Protein AF-A0A7C5LDD5-F1 (afdb_monomer_lite)

Structure (mmCIF, N/CA/C/O backbone):
data_AF-A0A7C5LDD5-F1
#
_entry.id   AF-A0A7C5LDD5-F1
#
loop_
_atom_site.group_PDB
_atom_site.id
_atom_site.type_symbol
_atom_site.label_atom_id
_atom_site.label_alt_id
_atom_site.label_comp_id
_atom_site.label_asym_id
_atom_site.label_entity_id
_atom_site.label_seq_id
_atom_site.pdbx_PDB_ins_code
_atom_site.Cartn_x
_atom_site.Cartn_y
_atom_site.Cartn_z
_atom_site.occupancy
_atom_site.B_iso_or_equiv
_atom_site.auth_seq_id
_atom_site.auth_comp_id
_atom_site.auth_asym_id
_atom_site.auth_atom_id
_atom_site.pdbx_PDB_model_num
ATOM 1 N N . MET A 1 1 ? 8.135 63.957 -31.118 1.00 40.00 1 MET A N 1
ATOM 2 C CA . MET A 1 1 ? 8.815 62.729 -31.586 1.00 40.00 1 MET A CA 1
ATOM 3 C C . MET A 1 1 ? 9.670 62.178 -30.453 1.00 40.00 1 MET A C 1
ATOM 5 O O . MET A 1 1 ? 10.730 62.720 -30.191 1.00 40.00 1 MET A O 1
ATOM 9 N N . ALA A 1 2 ? 9.208 61.142 -29.756 1.00 34.22 2 ALA A N 1
ATOM 10 C CA . ALA A 1 2 ? 10.020 60.407 -28.788 1.00 34.22 2 ALA A CA 1
ATOM 11 C C . ALA A 1 2 ? 9.712 58.918 -28.969 1.00 34.22 2 ALA A C 1
ATOM 13 O O . ALA A 1 2 ? 8.716 58.406 -28.467 1.00 34.22 2 ALA A O 1
ATOM 14 N N . LYS A 1 3 ? 10.523 58.240 -29.785 1.00 38.16 3 LYS A N 1
ATOM 15 C CA . LYS A 1 3 ? 10.477 56.787 -29.956 1.00 38.16 3 LYS A CA 1
ATOM 16 C C . LYS A 1 3 ? 11.706 56.183 -29.289 1.00 38.16 3 LYS A C 1
ATOM 18 O O . LYS A 1 3 ? 12.827 56.518 -29.646 1.00 38.16 3 LYS A O 1
ATOM 23 N N . GLY A 1 4 ? 11.457 55.218 -28.407 1.00 45.59 4 GLY A N 1
ATOM 24 C CA . GLY A 1 4 ? 12.312 54.040 -28.300 1.00 45.59 4 GLY A CA 1
ATOM 25 C C . GLY A 1 4 ? 13.273 53.986 -27.122 1.00 45.59 4 GLY A C 1
ATOM 26 O O . GLY A 1 4 ? 14.472 54.047 -27.341 1.00 45.59 4 GLY A O 1
ATOM 27 N N . LYS A 1 5 ? 12.769 53.719 -25.909 1.00 44.34 5 LYS A N 1
ATOM 28 C CA . LYS A 1 5 ? 13.513 52.998 -24.852 1.00 44.34 5 LYS A CA 1
ATOM 29 C C . LYS A 1 5 ? 12.555 52.228 -23.933 1.00 44.34 5 LYS A C 1
ATOM 31 O O . LYS A 1 5 ? 12.436 52.534 -22.759 1.00 44.34 5 LYS A O 1
ATOM 36 N N . ALA A 1 6 ? 11.835 51.243 -24.468 1.00 48.03 6 ALA A N 1
ATOM 37 C CA . ALA A 1 6 ? 10.992 50.366 -23.644 1.00 48.03 6 ALA A CA 1
ATOM 38 C C . ALA A 1 6 ? 10.796 48.982 -24.282 1.00 48.03 6 ALA A C 1
ATOM 40 O O . ALA A 1 6 ? 9.673 48.532 -24.446 1.00 48.03 6 ALA A O 1
ATOM 41 N N . LYS A 1 7 ? 11.868 48.313 -24.732 1.00 45.91 7 LYS A N 1
ATOM 42 C CA . LYS A 1 7 ? 11.758 46.959 -25.325 1.00 45.91 7 LYS A CA 1
ATOM 43 C C . LYS A 1 7 ? 12.996 46.073 -25.118 1.00 45.91 7 LYS A C 1
ATOM 45 O O . LYS A 1 7 ? 13.371 45.318 -26.004 1.00 45.91 7 LYS A O 1
ATOM 50 N N . ARG A 1 8 ? 13.662 46.152 -23.959 1.00 46.44 8 ARG A N 1
ATOM 51 C CA . ARG A 1 8 ? 14.780 45.232 -23.639 1.00 46.44 8 ARG A CA 1
ATOM 52 C C . ARG A 1 8 ? 14.713 44.539 -22.272 1.00 46.44 8 ARG A C 1
ATOM 54 O O . ARG A 1 8 ? 15.628 43.802 -21.949 1.00 46.44 8 ARG A O 1
ATOM 61 N N . GLY A 1 9 ? 13.630 44.706 -21.507 1.00 44.00 9 GLY A N 1
ATOM 62 C CA . GLY A 1 9 ? 13.516 44.124 -20.159 1.00 44.00 9 GLY A CA 1
ATOM 63 C C . GLY A 1 9 ? 12.564 42.934 -19.997 1.00 44.00 9 GLY A C 1
ATOM 64 O O . GLY A 1 9 ? 12.541 42.347 -18.928 1.00 44.00 9 GLY A O 1
ATOM 65 N N . ILE A 1 10 ? 11.766 42.574 -21.011 1.00 46.59 10 ILE A N 1
ATOM 66 C CA . ILE A 1 10 ? 10.645 41.622 -20.826 1.00 46.59 10 ILE A CA 1
ATOM 67 C C . ILE A 1 10 ? 10.909 40.241 -21.454 1.00 46.59 10 ILE A C 1
ATOM 69 O O . ILE A 1 10 ? 10.249 39.270 -21.110 1.00 46.59 10 ILE A O 1
ATOM 73 N N . ILE A 1 11 ? 11.922 40.096 -22.314 1.00 45.41 11 ILE A N 1
ATOM 74 C CA . ILE A 1 11 ? 12.166 38.819 -23.015 1.00 45.41 11 ILE A CA 1
ATOM 75 C C . ILE A 1 11 ? 13.073 37.862 -22.215 1.00 45.41 11 ILE A C 1
ATOM 77 O O . ILE A 1 11 ? 13.031 36.658 -22.442 1.00 45.41 11 ILE A O 1
ATOM 81 N N . LEU A 1 12 ? 13.826 38.344 -21.217 1.00 39.97 12 LEU A N 1
ATOM 82 C CA . LEU A 1 12 ? 14.743 37.485 -20.447 1.00 39.97 12 LEU A CA 1
ATOM 83 C C . LEU A 1 12 ? 14.109 36.828 -19.205 1.00 39.97 12 LEU A C 1
ATOM 85 O O . LEU A 1 12 ? 14.679 35.893 -18.656 1.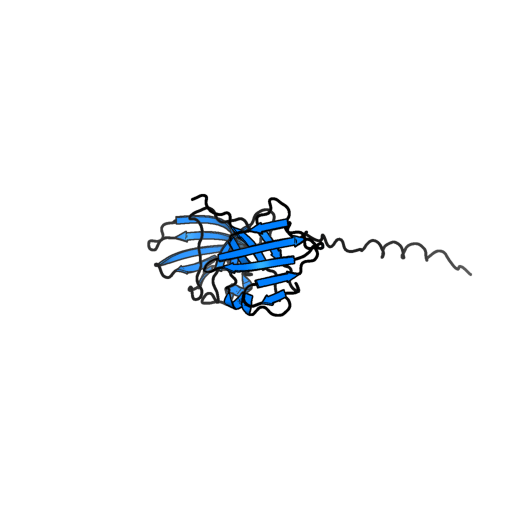00 39.97 12 LEU A O 1
ATOM 89 N N . ALA A 1 13 ? 12.918 37.262 -18.779 1.00 44.41 13 ALA A N 1
ATOM 90 C CA . ALA A 1 13 ? 12.227 36.671 -17.626 1.00 44.41 13 ALA A CA 1
ATOM 91 C C . ALA A 1 13 ? 11.337 35.467 -17.992 1.00 44.41 13 ALA A C 1
ATOM 93 O O . ALA A 1 13 ? 10.930 34.719 -17.111 1.00 44.41 13 ALA A O 1
ATOM 94 N N . ILE A 1 14 ? 11.056 35.249 -19.283 1.00 44.16 14 ILE A N 1
ATOM 95 C CA . ILE A 1 14 ? 10.188 34.149 -19.741 1.00 44.16 14 ILE A CA 1
ATOM 96 C C . ILE A 1 14 ? 10.994 32.861 -20.007 1.00 44.16 14 ILE A C 1
ATOM 98 O O . ILE A 1 14 ? 10.432 31.773 -19.999 1.00 44.16 14 ILE A O 1
ATOM 102 N N . PHE A 1 15 ? 12.324 32.945 -20.139 1.00 40.72 15 PHE A N 1
ATOM 103 C CA . PHE A 1 15 ? 13.182 31.780 -20.410 1.00 40.72 15 PHE A CA 1
ATOM 104 C C . PHE A 1 15 ? 13.771 31.084 -19.171 1.00 40.72 15 PHE A C 1
ATOM 106 O O . PHE A 1 15 ? 14.390 30.035 -19.310 1.00 40.72 15 PHE A O 1
ATOM 113 N N . LEU A 1 16 ? 13.558 31.616 -17.963 1.00 41.53 16 LEU A N 1
ATOM 114 C CA . LEU A 1 16 ? 13.989 30.975 -16.707 1.00 41.53 16 LEU A CA 1
ATOM 115 C C . LEU A 1 16 ? 12.848 30.268 -15.959 1.00 41.53 16 LEU A C 1
ATOM 117 O O . LEU A 1 16 ? 13.071 29.678 -14.909 1.00 41.53 16 LEU A O 1
ATOM 121 N N . GLY A 1 17 ? 11.645 30.252 -16.538 1.00 37.19 17 GLY A N 1
ATOM 122 C CA . GLY A 1 17 ? 10.538 29.392 -16.116 1.00 37.19 17 GLY A CA 1
ATOM 123 C C . GLY A 1 17 ? 10.617 27.982 -16.706 1.00 37.19 17 GLY A C 1
ATOM 124 O O . GLY A 1 17 ? 9.585 27.333 -16.859 1.00 37.19 17 GLY A O 1
ATOM 125 N N . ILE A 1 18 ? 11.812 27.509 -17.080 1.00 44.31 18 ILE A N 1
ATOM 126 C CA . ILE A 1 18 ? 12.040 26.097 -17.390 1.00 44.31 18 ILE A CA 1
ATOM 127 C C . ILE A 1 18 ? 11.970 25.359 -16.057 1.00 44.31 18 ILE A C 1
ATOM 129 O O . ILE A 1 18 ? 12.956 25.221 -15.344 1.00 44.31 18 ILE A O 1
ATOM 133 N N . ILE A 1 19 ? 10.742 24.983 -15.701 1.00 45.16 19 ILE A N 1
ATOM 134 C CA . ILE A 1 19 ? 10.401 23.605 -15.371 1.00 45.16 19 ILE A CA 1
ATOM 135 C C . ILE A 1 19 ? 11.537 22.926 -14.595 1.00 45.16 19 ILE A C 1
ATOM 137 O O . ILE A 1 19 ? 12.224 22.038 -15.090 1.00 45.16 19 ILE A O 1
ATOM 141 N N . ALA A 1 20 ? 11.703 23.325 -13.336 1.00 37.97 20 ALA A N 1
ATOM 142 C CA . ALA A 1 20 ? 12.241 22.426 -12.330 1.00 37.97 20 ALA A CA 1
ATOM 143 C C . ALA A 1 20 ? 11.157 21.376 -12.031 1.00 37.97 20 ALA A C 1
ATOM 145 O O . ALA A 1 20 ? 10.580 21.342 -10.948 1.00 37.97 20 ALA A O 1
ATOM 146 N N . ILE A 1 21 ? 10.832 20.537 -13.022 1.00 41.44 21 ILE A N 1
ATOM 147 C CA . ILE A 1 21 ? 10.352 19.196 -12.713 1.00 41.44 21 ILE A CA 1
ATOM 148 C C . ILE A 1 21 ? 11.605 18.524 -12.186 1.00 41.44 21 ILE A C 1
ATOM 150 O O . ILE A 1 21 ? 12.485 18.125 -12.945 1.00 41.44 21 ILE A O 1
ATOM 154 N N . SER A 1 22 ? 11.734 18.491 -10.868 1.00 35.75 22 SER A N 1
ATOM 155 C CA . SER A 1 22 ? 12.612 17.551 -10.199 1.00 35.75 22 SER A CA 1
ATOM 156 C C . SER A 1 22 ? 12.124 16.161 -10.608 1.00 35.75 22 SER A C 1
ATOM 158 O O . SER A 1 22 ? 11.246 15.589 -9.959 1.00 35.75 22 SER A O 1
ATOM 160 N N . SER A 1 23 ? 12.639 15.669 -11.741 1.00 36.53 23 SER A N 1
ATOM 161 C CA . SER A 1 23 ? 12.536 14.276 -12.159 1.00 36.53 23 SER A CA 1
ATOM 162 C C . SER A 1 23 ? 13.110 13.478 -10.997 1.00 36.53 23 SER A C 1
ATOM 164 O O . SER A 1 23 ? 14.304 13.500 -10.693 1.00 36.53 23 SER A O 1
ATOM 166 N N . SER A 1 24 ? 12.190 12.955 -10.196 1.00 44.41 24 SER A N 1
ATOM 167 C CA . SER A 1 24 ? 12.514 12.124 -9.057 1.00 44.41 24 SER A CA 1
ATOM 168 C C . SER A 1 24 ? 12.763 10.765 -9.669 1.00 44.41 24 SER A C 1
ATOM 170 O O . SER A 1 24 ? 11.787 10.086 -9.974 1.00 44.41 24 SER A O 1
ATOM 172 N N . ALA A 1 25 ? 14.039 10.449 -9.904 1.00 44.06 25 ALA A N 1
ATOM 173 C CA . ALA A 1 25 ? 14.478 9.226 -10.562 1.00 44.06 25 ALA A CA 1
ATOM 174 C C . ALA A 1 25 ? 13.635 8.021 -10.092 1.00 44.06 25 ALA A C 1
ATOM 176 O O . ALA A 1 25 ? 13.750 7.601 -8.941 1.00 44.06 25 ALA A O 1
ATOM 177 N N . ALA A 1 26 ? 12.745 7.503 -10.942 1.00 55.97 26 ALA A N 1
ATOM 178 C CA . ALA A 1 26 ? 11.799 6.446 -10.587 1.00 55.97 26 ALA A CA 1
ATOM 179 C C . ALA A 1 26 ? 12.419 5.045 -10.684 1.00 55.97 26 ALA A C 1
ATOM 181 O O . ALA A 1 26 ? 11.884 4.085 -10.137 1.00 55.97 26 ALA A O 1
ATOM 182 N N . ILE A 1 27 ? 13.570 4.893 -11.336 1.00 58.94 27 ILE A N 1
ATOM 183 C CA . ILE A 1 27 ? 14.245 3.596 -11.470 1.00 58.94 27 ILE A CA 1
ATOM 184 C C . ILE A 1 27 ? 15.299 3.468 -10.406 1.00 58.94 27 ILE A C 1
ATOM 186 O O . ILE A 1 27 ? 16.482 3.625 -10.665 1.00 58.94 27 ILE A O 1
ATOM 190 N N . PHE A 1 28 ? 14.807 3.205 -9.202 1.00 60.44 28 PHE A N 1
ATOM 191 C CA . PHE A 1 28 ? 15.547 2.671 -8.072 1.00 60.44 28 PHE A CA 1
ATOM 192 C C . PHE A 1 28 ? 16.973 3.201 -7.881 1.00 60.44 28 PHE A C 1
ATOM 194 O O . PHE A 1 28 ? 17.934 2.745 -8.507 1.00 60.44 28 PHE A O 1
ATOM 201 N N . ILE A 1 29 ? 17.144 4.068 -6.893 1.00 59.19 29 ILE A N 1
ATOM 202 C CA . ILE A 1 29 ? 18.472 4.394 -6.381 1.00 59.19 29 ILE A CA 1
ATOM 203 C C . ILE A 1 29 ? 18.895 3.275 -5.417 1.00 59.19 29 ILE A C 1
ATOM 205 O O . ILE A 1 29 ? 18.121 2.849 -4.561 1.00 59.19 29 ILE A O 1
ATOM 209 N N . PHE A 1 30 ? 20.131 2.780 -5.540 1.00 53.31 30 PHE A N 1
ATOM 210 C CA . PHE A 1 30 ? 20.660 1.749 -4.641 1.00 53.31 30 PHE A CA 1
ATOM 211 C C . PHE A 1 30 ? 20.503 2.172 -3.169 1.00 53.31 30 PHE A C 1
ATOM 213 O O . PHE A 1 30 ? 20.984 3.231 -2.769 1.00 53.31 30 PHE A O 1
ATOM 220 N N . GLY A 1 31 ? 19.820 1.345 -2.371 1.00 56.38 31 GLY A N 1
ATOM 221 C CA . GLY A 1 31 ? 19.465 1.647 -0.979 1.00 56.38 31 GLY A CA 1
ATOM 222 C C . GLY A 1 31 ? 18.031 2.148 -0.774 1.00 56.38 31 GLY A C 1
ATOM 223 O O . GLY A 1 31 ? 17.602 2.285 0.370 1.00 56.38 31 GLY A O 1
ATOM 224 N N . GLU A 1 32 ? 17.263 2.382 -1.840 1.00 69.12 32 GLU A N 1
ATOM 225 C CA . GLU A 1 32 ? 15.826 2.628 -1.722 1.00 69.12 32 GLU A CA 1
ATOM 226 C C . GLU A 1 32 ? 15.061 1.348 -1.352 1.00 69.12 32 GLU A C 1
ATOM 228 O O . GLU A 1 32 ? 15.493 0.226 -1.602 1.00 69.12 32 GLU A O 1
ATOM 233 N N . SER A 1 33 ? 13.906 1.512 -0.715 1.00 77.25 33 SER A N 1
ATOM 234 C CA . SER A 1 33 ? 13.004 0.417 -0.332 1.00 77.25 33 SER A CA 1
ATOM 235 C C . SER A 1 33 ? 11.696 0.438 -1.124 1.00 77.25 33 SER A C 1
ATOM 237 O O . SER A 1 33 ? 10.831 -0.412 -0.916 1.00 77.25 33 SER A O 1
ATOM 239 N N . ALA A 1 34 ? 11.529 1.407 -2.026 1.00 87.50 34 ALA A N 1
ATOM 240 C CA . ALA A 1 34 ? 10.339 1.556 -2.843 1.00 87.50 34 ALA A CA 1
ATOM 241 C C . ALA A 1 34 ? 10.589 2.436 -4.069 1.00 87.50 34 ALA A C 1
ATOM 243 O O . ALA A 1 34 ? 11.429 3.333 -4.043 1.00 87.50 34 ALA A O 1
ATOM 244 N N . VAL A 1 35 ? 9.781 2.217 -5.101 1.00 89.00 35 VAL A N 1
ATOM 245 C CA . VAL A 1 35 ? 9.723 3.003 -6.333 1.00 89.00 35 VAL A CA 1
ATOM 246 C C . VAL A 1 35 ? 8.346 3.642 -6.465 1.00 89.00 35 VAL A C 1
ATOM 248 O O . VAL A 1 35 ? 7.323 3.018 -6.174 1.00 89.00 35 VAL A O 1
ATOM 251 N N . LYS A 1 36 ? 8.313 4.891 -6.928 1.00 90.44 36 LYS A N 1
ATOM 252 C CA . LYS A 1 36 ? 7.082 5.619 -7.227 1.00 90.44 36 LYS A CA 1
ATOM 253 C C . LYS A 1 36 ? 6.762 5.502 -8.715 1.00 90.44 36 LYS A C 1
ATOM 255 O O . LYS A 1 36 ? 7.592 5.847 -9.545 1.00 90.44 36 LYS A O 1
ATOM 260 N N . ILE A 1 37 ? 5.552 5.062 -9.043 1.00 92.00 37 ILE A N 1
ATOM 261 C CA . ILE A 1 37 ? 5.021 4.974 -10.405 1.00 92.00 37 ILE A CA 1
ATOM 262 C C . ILE A 1 37 ? 4.044 6.139 -10.610 1.00 92.00 37 ILE A C 1
ATOM 264 O O . ILE A 1 37 ? 2.976 6.149 -9.990 1.00 92.00 37 ILE A O 1
ATOM 268 N N . PRO A 1 38 ? 4.383 7.146 -11.432 1.00 91.88 38 PRO A N 1
ATOM 269 C CA . PRO A 1 38 ? 3.486 8.264 -11.711 1.00 91.88 38 PRO A CA 1
ATOM 270 C C . PRO A 1 38 ? 2.182 7.825 -12.390 1.00 91.88 38 PRO A C 1
ATOM 272 O O . PRO A 1 38 ? 2.142 6.808 -13.085 1.00 91.88 38 PRO A O 1
ATOM 275 N N . ALA A 1 39 ? 1.128 8.628 -12.244 1.00 91.56 39 ALA A N 1
ATOM 276 C CA . ALA A 1 39 ? -0.053 8.507 -13.097 1.00 91.56 39 ALA A CA 1
ATOM 277 C C . ALA A 1 39 ? 0.320 8.804 -14.562 1.00 91.56 39 ALA A C 1
ATOM 279 O O . ALA A 1 39 ? 1.195 9.629 -14.827 1.00 91.56 39 ALA A O 1
ATOM 280 N N . GLY A 1 40 ? -0.332 8.134 -15.510 1.00 93.00 40 GLY A N 1
ATOM 281 C CA . GLY A 1 40 ? -0.025 8.215 -16.939 1.00 93.00 40 GLY A CA 1
ATOM 282 C C . GLY A 1 40 ? 1.188 7.385 -17.374 1.00 93.00 40 GLY A C 1
ATOM 283 O O . GLY A 1 40 ? 1.544 7.406 -18.551 1.00 93.00 40 GLY A O 1
ATOM 284 N N . THR A 1 41 ? 1.815 6.634 -16.463 1.00 94.50 41 THR A N 1
ATOM 285 C CA . THR A 1 41 ? 2.920 5.725 -16.799 1.00 94.50 41 THR A CA 1
ATOM 286 C C . THR A 1 41 ? 2.409 4.661 -17.756 1.00 94.50 41 THR A C 1
ATOM 288 O O . THR A 1 41 ? 1.436 3.977 -17.445 1.00 94.50 41 THR A O 1
ATOM 291 N N . LYS A 1 42 ? 3.063 4.484 -18.907 1.00 96.12 42 LYS A N 1
ATOM 292 C CA . LYS A 1 42 ? 2.692 3.430 -19.857 1.00 96.12 42 LYS A CA 1
ATOM 293 C C . LYS A 1 42 ? 2.897 2.057 -19.214 1.00 96.12 42 LYS A C 1
ATOM 295 O O . LYS A 1 42 ? 3.957 1.792 -18.641 1.00 96.12 42 LYS A O 1
ATOM 300 N N . VAL A 1 43 ? 1.910 1.180 -19.369 1.00 96.00 43 VAL A N 1
ATOM 301 C CA . VAL A 1 43 ? 1.937 -0.193 -18.857 1.00 96.00 43 VAL A CA 1
ATOM 302 C C . VAL A 1 43 ? 1.745 -1.173 -20.004 1.00 96.00 43 VAL A C 1
ATOM 304 O O . VAL A 1 43 ? 0.892 -0.987 -20.869 1.00 96.00 43 VAL A O 1
ATOM 307 N N . GLU A 1 44 ? 2.545 -2.231 -20.013 1.00 96.62 44 GLU A N 1
ATOM 308 C CA . GLU A 1 44 ? 2.317 -3.403 -20.850 1.00 96.62 44 GLU A CA 1
ATOM 309 C C . GLU A 1 44 ? 2.036 -4.609 -19.956 1.00 96.62 44 GLU A C 1
ATOM 311 O O . GLU A 1 44 ? 2.868 -4.991 -19.133 1.00 96.62 44 GLU A O 1
ATOM 316 N N . VAL A 1 45 ? 0.870 -5.226 -20.134 1.00 93.19 45 VAL A N 1
ATOM 317 C CA . VAL A 1 45 ? 0.481 -6.433 -19.404 1.00 93.19 45 VAL A CA 1
ATOM 318 C C . VAL A 1 45 ? 0.619 -7.650 -20.313 1.00 93.19 45 VAL A C 1
ATOM 320 O O . VAL A 1 45 ? 0.023 -7.719 -21.387 1.00 93.19 45 VAL A O 1
ATOM 323 N N . ARG A 1 46 ? 1.391 -8.637 -19.860 1.00 91.81 46 ARG A N 1
ATOM 324 C CA . ARG A 1 46 ? 1.546 -9.966 -20.463 1.00 91.81 46 ARG A CA 1
ATOM 325 C C . ARG A 1 46 ? 1.166 -11.039 -19.433 1.00 91.81 46 ARG A C 1
ATOM 327 O O . ARG A 1 46 ? 1.230 -10.775 -18.233 1.00 91.81 46 ARG A O 1
ATOM 334 N N . PRO A 1 47 ? 0.845 -12.280 -19.850 1.00 84.56 47 PRO A N 1
ATOM 335 C CA . PRO A 1 47 ? 0.364 -13.321 -18.932 1.00 84.56 47 PRO A CA 1
ATOM 336 C C . PRO A 1 47 ? 1.249 -13.598 -17.703 1.00 84.56 47 PRO A C 1
ATOM 338 O O . PRO A 1 47 ? 0.728 -13.936 -16.643 1.00 84.56 47 PRO A O 1
ATOM 341 N N . GLN A 1 48 ? 2.571 -13.445 -17.833 1.00 89.12 48 GLN A N 1
ATOM 342 C CA . GLN A 1 48 ? 3.558 -13.730 -16.777 1.00 89.12 48 GLN A CA 1
ATOM 343 C C . GLN A 1 48 ? 4.380 -12.500 -16.361 1.00 89.12 48 GLN A C 1
ATOM 345 O O . GLN A 1 48 ? 5.352 -12.623 -15.620 1.00 89.12 48 GLN A O 1
ATOM 350 N N . LEU A 1 49 ? 4.050 -11.318 -16.883 1.00 93.69 49 LEU A N 1
ATOM 351 C CA . LEU A 1 49 ? 4.896 -10.139 -16.744 1.00 93.69 49 LEU A CA 1
ATOM 352 C C . LEU A 1 49 ? 4.075 -8.866 -16.930 1.00 93.69 49 LEU A C 1
ATOM 354 O O . LEU A 1 49 ? 3.390 -8.716 -17.935 1.00 93.69 49 LEU A O 1
ATOM 358 N N . ILE A 1 50 ? 4.212 -7.923 -16.010 1.00 94.69 50 ILE A N 1
ATOM 359 C CA . ILE A 1 50 ? 3.680 -6.566 -16.140 1.00 94.69 50 ILE A CA 1
ATOM 360 C C . ILE A 1 50 ? 4.869 -5.612 -16.214 1.00 94.69 50 ILE A C 1
ATOM 362 O O . ILE A 1 50 ? 5.782 -5.700 -15.398 1.00 94.69 50 ILE A O 1
ATOM 366 N N . VAL A 1 51 ? 4.888 -4.714 -17.193 1.00 95.62 51 VAL A N 1
ATOM 367 C CA . VAL A 1 51 ? 5.999 -3.783 -17.419 1.00 95.62 51 VAL A CA 1
ATOM 368 C C . VAL A 1 51 ? 5.501 -2.352 -17.299 1.00 95.62 51 VAL A C 1
ATOM 370 O O . VAL A 1 51 ? 4.630 -1.937 -18.058 1.00 95.62 51 VAL A O 1
ATOM 373 N N . PHE A 1 52 ? 6.095 -1.587 -16.389 1.00 95.25 52 PHE A N 1
ATOM 374 C CA . PHE A 1 52 ? 5.919 -0.143 -16.274 1.00 95.25 52 PHE A CA 1
ATOM 375 C C . PHE A 1 52 ? 7.086 0.560 -16.971 1.00 95.25 52 PHE A C 1
ATOM 377 O O . PHE A 1 52 ? 8.250 0.306 -16.650 1.00 95.25 52 PHE A O 1
ATOM 384 N N . TYR A 1 53 ? 6.785 1.442 -17.922 1.00 93.88 53 TYR A N 1
ATOM 385 C CA . TYR A 1 53 ? 7.787 2.234 -18.638 1.00 93.88 53 TYR A CA 1
ATOM 386 C C . TYR A 1 53 ? 7.968 3.585 -17.957 1.00 93.88 53 TYR A C 1
ATOM 388 O O . TYR A 1 53 ? 7.106 4.454 -18.067 1.00 93.88 53 TYR A O 1
ATOM 396 N N . LEU A 1 54 ? 9.088 3.744 -17.265 1.00 91.06 54 LEU A N 1
ATOM 397 C CA . LEU A 1 54 ? 9.432 4.940 -16.505 1.00 91.06 54 LEU A CA 1
ATOM 398 C C . LEU A 1 54 ? 10.403 5.809 -17.318 1.00 91.06 54 LEU A C 1
ATOM 400 O O . LEU A 1 54 ? 10.989 5.348 -18.298 1.00 91.06 54 LEU A O 1
ATOM 404 N N . GLU A 1 55 ? 10.574 7.071 -16.927 1.00 86.56 55 GLU A N 1
ATOM 405 C CA . GLU A 1 55 ? 11.458 8.006 -17.638 1.00 86.56 55 GLU A CA 1
ATOM 406 C C . GLU A 1 55 ? 12.892 7.458 -17.733 1.00 86.56 55 GLU A C 1
ATOM 408 O O . GLU A 1 55 ? 13.550 7.552 -18.769 1.00 86.56 55 GLU A O 1
ATOM 413 N N . GLU A 1 56 ? 13.359 6.792 -16.685 1.00 83.81 56 GLU A N 1
ATOM 414 C CA . GLU A 1 56 ? 14.739 6.349 -16.533 1.00 83.81 56 GLU A CA 1
ATOM 415 C C . GLU A 1 56 ? 14.973 4.918 -17.073 1.00 83.81 56 GLU A C 1
ATOM 417 O O . GLU A 1 56 ? 16.073 4.377 -16.927 1.00 83.81 56 GLU A O 1
ATOM 422 N N . GLY A 1 57 ? 13.964 4.278 -17.700 1.00 89.75 57 GLY A N 1
ATOM 423 C CA . GLY A 1 57 ? 13.985 2.855 -18.113 1.00 89.75 57 GLY A CA 1
ATOM 424 C C . GLY A 1 57 ? 12.670 2.078 -17.862 1.00 89.75 57 GLY A C 1
ATOM 425 O O . GLY A 1 57 ? 11.586 2.535 -18.217 1.00 89.75 57 GLY A O 1
ATOM 426 N N . ARG A 1 58 ? 12.724 0.873 -17.274 1.00 92.81 58 ARG A N 1
ATOM 427 C CA . ARG A 1 58 ? 11.512 0.074 -16.983 1.00 92.81 58 ARG A CA 1
ATOM 428 C C . ARG A 1 58 ? 11.554 -0.710 -15.672 1.00 92.81 58 ARG A C 1
ATOM 430 O O . ARG A 1 58 ? 12.606 -1.208 -15.269 1.00 92.81 58 ARG A O 1
ATOM 437 N N . LEU A 1 59 ? 10.375 -0.894 -15.081 1.00 93.50 59 LEU A N 1
ATOM 438 C CA . LEU A 1 59 ? 10.130 -1.781 -13.947 1.00 93.50 59 LEU A CA 1
ATOM 439 C C . LEU A 1 59 ? 9.256 -2.961 -14.389 1.00 93.50 59 LEU A C 1
ATOM 441 O O . LEU A 1 59 ? 8.136 -2.787 -14.858 1.00 93.50 59 LEU A O 1
ATOM 445 N N . GLU A 1 60 ? 9.777 -4.164 -14.232 1.00 94.25 60 GLU A N 1
ATOM 446 C CA . GLU A 1 60 ? 9.129 -5.432 -14.541 1.00 94.25 60 GLU A CA 1
ATOM 447 C C . GLU A 1 60 ? 8.600 -6.053 -13.250 1.00 94.25 60 GLU A C 1
ATOM 449 O O . GLU A 1 60 ? 9.360 -6.237 -12.304 1.00 94.25 60 GLU A O 1
ATOM 454 N N . VAL A 1 61 ? 7.318 -6.402 -13.218 1.00 93.69 61 VAL A N 1
ATOM 455 C CA . VAL A 1 61 ? 6.648 -7.107 -12.124 1.00 93.69 61 VAL A CA 1
ATOM 456 C C . VAL A 1 61 ? 6.286 -8.501 -12.616 1.00 93.69 61 VAL A C 1
ATOM 458 O O . VAL A 1 61 ? 5.545 -8.659 -13.586 1.00 93.69 61 VAL A O 1
ATOM 461 N N . ILE A 1 62 ? 6.832 -9.513 -11.952 1.00 93.88 62 ILE A N 1
ATOM 462 C CA . ILE A 1 62 ? 6.736 -10.923 -12.324 1.00 93.88 62 ILE A CA 1
ATOM 463 C C . ILE A 1 62 ? 5.937 -11.631 -11.224 1.00 93.88 62 ILE A C 1
ATOM 465 O O . ILE A 1 62 ? 6.453 -11.801 -10.116 1.00 93.88 62 ILE A O 1
ATOM 469 N N . PRO A 1 63 ? 4.680 -12.015 -11.486 1.00 89.56 63 PRO A N 1
ATOM 470 C CA . PRO A 1 63 ? 3.886 -12.773 -10.527 1.00 89.56 63 PRO A CA 1
ATOM 471 C C . PRO A 1 63 ? 4.449 -14.189 -10.347 1.00 89.56 63 PRO A C 1
ATOM 473 O O . PRO A 1 63 ? 4.638 -14.901 -11.332 1.00 89.56 63 PRO A O 1
ATOM 476 N N . GLU A 1 64 ? 4.667 -14.620 -9.106 1.00 86.00 64 GLU A N 1
ATOM 477 C CA . GLU A 1 64 ? 5.110 -15.978 -8.769 1.00 86.00 64 GLU A CA 1
ATOM 478 C C . GLU A 1 64 ? 4.319 -16.537 -7.589 1.00 86.00 64 GLU A C 1
ATOM 480 O O . GLU A 1 64 ? 4.554 -16.122 -6.460 1.00 86.00 64 GLU A O 1
ATOM 485 N N . SER A 1 65 ? 3.433 -17.509 -7.837 1.00 75.75 65 SER A N 1
ATOM 486 C CA . SER A 1 65 ? 2.565 -18.160 -6.839 1.00 75.75 65 SER A CA 1
ATOM 487 C C . SER A 1 65 ? 1.887 -17.165 -5.880 1.00 75.75 65 SER A C 1
ATOM 489 O O . SER A 1 65 ? 0.804 -16.678 -6.193 1.00 75.75 65 SER A O 1
ATOM 491 N N . ASP A 1 66 ? 2.556 -16.810 -4.779 1.00 70.81 66 ASP A N 1
ATOM 492 C CA . ASP A 1 66 ? 2.056 -15.946 -3.703 1.00 70.81 66 ASP A CA 1
ATOM 493 C C . ASP A 1 66 ? 2.816 -14.608 -3.573 1.00 70.81 66 ASP A C 1
ATOM 495 O O . ASP A 1 66 ? 2.596 -13.845 -2.629 1.00 70.81 66 ASP A O 1
ATOM 499 N N . SER A 1 67 ? 3.748 -14.308 -4.482 1.00 82.75 67 SER A N 1
ATOM 500 C CA . SER A 1 67 ? 4.602 -13.122 -4.424 1.00 82.75 67 SER A CA 1
ATOM 501 C C . SER A 1 67 ? 4.706 -12.387 -5.761 1.00 82.75 67 SER A C 1
ATOM 503 O O . SER A 1 67 ? 4.353 -12.884 -6.833 1.00 82.75 67 SER A O 1
ATOM 505 N N . LEU A 1 68 ? 5.183 -11.146 -5.681 1.00 89.56 68 LEU A N 1
ATOM 506 C CA . LEU A 1 68 ? 5.528 -10.327 -6.834 1.00 89.56 68 LEU A CA 1
ATOM 507 C C . LEU A 1 68 ? 7.042 -10.134 -6.837 1.00 89.56 68 LEU A C 1
ATOM 509 O O . LEU A 1 68 ? 7.572 -9.414 -5.988 1.00 89.56 68 LEU A O 1
ATOM 513 N N . LYS A 1 69 ? 7.735 -10.759 -7.788 1.00 91.75 69 LYS A N 1
ATOM 514 C CA . LYS A 1 69 ? 9.134 -10.439 -8.072 1.00 91.75 69 LYS A CA 1
ATOM 515 C C . LYS A 1 69 ? 9.224 -9.196 -8.934 1.00 91.75 69 LYS A C 1
ATOM 517 O O . LYS A 1 69 ? 8.288 -8.839 -9.647 1.00 91.75 69 LYS A O 1
ATOM 522 N N . ILE A 1 70 ? 10.373 -8.542 -8.877 1.00 91.25 70 ILE A N 1
ATOM 523 C CA . ILE A 1 70 ? 10.578 -7.255 -9.528 1.00 91.25 70 ILE A CA 1
ATOM 524 C C . ILE A 1 70 ? 11.952 -7.217 -10.152 1.00 91.25 70 ILE A C 1
ATOM 526 O O . ILE A 1 70 ? 12.928 -7.649 -9.542 1.00 91.25 70 ILE A O 1
ATOM 530 N N . ARG A 1 71 ? 12.043 -6.653 -11.347 1.00 91.50 71 ARG A N 1
ATOM 531 C CA . ARG A 1 71 ? 13.311 -6.336 -11.997 1.00 91.50 71 ARG A CA 1
ATOM 532 C C . ARG A 1 71 ? 13.258 -4.905 -12.488 1.00 91.50 71 ARG A C 1
ATOM 534 O O . ARG A 1 71 ? 12.273 -4.496 -13.089 1.00 91.50 71 ARG A O 1
ATOM 541 N N . ALA A 1 72 ? 14.311 -4.143 -12.244 1.00 90.50 72 ALA A N 1
ATOM 542 C CA . ALA A 1 72 ? 14.435 -2.798 -12.787 1.00 90.50 72 ALA A CA 1
ATOM 543 C C . ALA A 1 72 ? 15.587 -2.776 -13.787 1.00 90.50 72 ALA A C 1
ATOM 545 O O . ALA A 1 72 ? 16.665 -3.309 -13.513 1.00 90.50 72 ALA A O 1
ATOM 546 N N . SER A 1 73 ? 15.353 -2.190 -14.957 1.00 90.81 73 SER A N 1
ATOM 547 C CA . SER A 1 73 ? 16.381 -1.987 -15.979 1.00 90.81 73 SER A CA 1
ATOM 548 C C . SER A 1 73 ? 16.476 -0.513 -16.349 1.00 90.81 73 SER A C 1
ATOM 550 O O . SER A 1 73 ? 15.446 0.156 -16.446 1.00 90.81 73 SER A O 1
ATOM 552 N N . ASP A 1 74 ? 17.693 -0.031 -16.597 1.00 88.75 74 ASP A N 1
ATOM 553 C CA . ASP A 1 74 ? 17.933 1.331 -17.090 1.00 88.75 74 ASP A CA 1
ATOM 554 C C . ASP A 1 74 ? 17.484 1.504 -18.560 1.00 88.75 74 ASP A C 1
ATOM 556 O O . ASP A 1 74 ? 17.045 0.555 -19.221 1.00 88.75 74 ASP A O 1
ATOM 560 N N . GLN A 1 75 ? 17.605 2.720 -19.104 1.00 88.19 75 GLN A N 1
ATOM 561 C CA . GLN A 1 75 ? 17.288 3.015 -20.511 1.00 88.19 75 GLN A CA 1
ATOM 562 C C . GLN A 1 75 ? 18.092 2.164 -21.514 1.00 88.19 75 GLN A C 1
ATOM 564 O O . GLN A 1 75 ? 17.595 1.848 -22.596 1.00 88.19 75 GLN A O 1
ATOM 569 N N . ALA A 1 76 ? 19.308 1.743 -21.149 1.00 88.81 76 ALA A N 1
ATOM 570 C CA . ALA A 1 76 ? 20.153 0.855 -21.951 1.00 88.81 76 ALA A CA 1
ATOM 571 C C . ALA A 1 76 ? 19.770 -0.632 -21.804 1.00 88.81 76 ALA A C 1
ATOM 573 O O . ALA A 1 76 ? 20.449 -1.503 -22.350 1.00 88.81 76 ALA A O 1
ATOM 574 N N . ARG A 1 77 ? 18.674 -0.933 -21.091 1.00 87.69 77 ARG A N 1
ATOM 575 C CA . ARG A 1 77 ? 18.182 -2.277 -20.753 1.00 87.69 77 ARG A CA 1
ATOM 576 C C . ARG A 1 77 ? 19.148 -3.102 -19.905 1.00 87.69 77 ARG A C 1
ATOM 578 O O . ARG A 1 77 ? 19.028 -4.327 -19.864 1.00 87.69 77 ARG A O 1
ATOM 585 N N . ARG A 1 78 ? 20.087 -2.464 -19.208 1.00 89.31 78 ARG A N 1
ATOM 586 C CA . ARG A 1 78 ? 20.931 -3.157 -18.234 1.00 89.31 78 ARG A CA 1
ATOM 587 C C . ARG A 1 78 ? 20.124 -3.363 -16.964 1.00 89.31 78 ARG A C 1
ATOM 589 O O . ARG A 1 78 ? 19.499 -2.429 -16.468 1.00 89.31 78 ARG A O 1
ATOM 596 N N . LEU A 1 79 ? 20.134 -4.588 -16.450 1.00 89.19 79 LEU A N 1
ATOM 597 C CA . LEU A 1 79 ? 19.506 -4.916 -15.176 1.00 89.19 79 LEU A CA 1
ATOM 598 C C . LEU A 1 79 ? 20.250 -4.184 -14.053 1.00 89.19 79 LEU A C 1
ATOM 600 O O . LEU A 1 79 ? 21.444 -4.407 -13.865 1.00 89.19 79 LEU A O 1
ATOM 604 N N . VAL A 1 80 ? 19.544 -3.330 -13.315 1.00 86.44 80 VAL A N 1
ATOM 605 C CA . VAL A 1 80 ? 20.115 -2.547 -12.205 1.00 86.44 80 VAL A CA 1
ATOM 606 C C . VAL A 1 80 ? 19.615 -3.010 -10.840 1.00 86.44 80 VAL A C 1
ATOM 608 O O . VAL A 1 80 ? 20.275 -2.774 -9.833 1.00 86.44 80 VAL A O 1
ATOM 611 N N . TYR A 1 81 ? 18.474 -3.703 -10.791 1.00 84.38 81 TYR A N 1
ATOM 612 C CA . TYR A 1 81 ? 17.915 -4.216 -9.544 1.00 84.38 81 TYR A CA 1
ATOM 613 C C . TYR A 1 81 ? 17.059 -5.461 -9.760 1.00 84.38 81 TYR A C 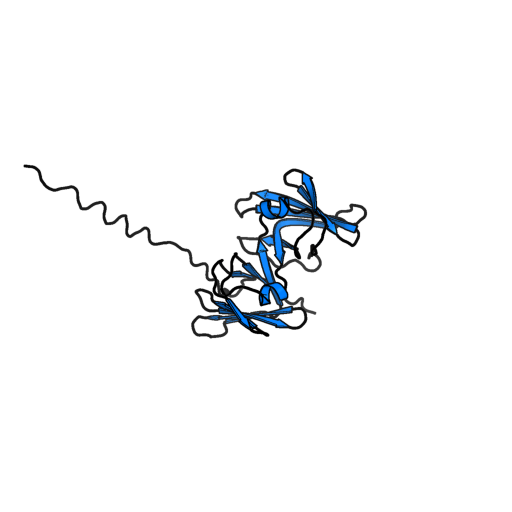1
ATOM 615 O O . TYR A 1 81 ? 16.393 -5.608 -10.787 1.00 84.38 81 TYR A O 1
ATOM 623 N N . THR A 1 82 ? 17.049 -6.346 -8.764 1.00 86.62 82 THR A N 1
ATOM 624 C CA . THR A 1 82 ? 16.086 -7.442 -8.637 1.00 86.62 82 THR A CA 1
ATOM 625 C C . THR A 1 82 ? 15.585 -7.500 -7.199 1.00 86.62 82 THR A C 1
ATOM 627 O O . THR A 1 82 ? 16.384 -7.539 -6.267 1.00 86.62 82 THR A O 1
ATOM 630 N N . GLY A 1 83 ? 14.266 -7.523 -7.035 1.00 84.62 83 GLY A N 1
ATOM 631 C CA . GLY A 1 83 ? 13.583 -7.761 -5.769 1.00 84.62 83 GLY A CA 1
ATOM 632 C C . GLY A 1 83 ? 12.825 -9.082 -5.829 1.00 84.62 83 GLY A C 1
ATOM 633 O O . GLY A 1 83 ? 12.229 -9.420 -6.853 1.00 84.62 83 GLY A O 1
ATOM 634 N N . THR A 1 84 ? 12.848 -9.843 -4.742 1.00 85.38 84 THR A N 1
ATOM 635 C CA . THR A 1 84 ? 12.171 -11.145 -4.660 1.00 85.38 84 THR A CA 1
ATOM 636 C C . THR A 1 84 ? 10.746 -11.045 -4.126 1.00 85.38 84 THR A C 1
ATOM 638 O O . THR A 1 84 ? 9.954 -11.960 -4.337 1.00 85.38 84 THR A O 1
ATOM 641 N N . GLN A 1 85 ? 10.399 -9.933 -3.474 1.00 88.06 85 GLN A N 1
ATOM 642 C CA . GLN A 1 85 ? 9.054 -9.660 -2.982 1.00 88.06 85 GLN A CA 1
ATOM 643 C C . GLN A 1 85 ? 8.707 -8.174 -3.090 1.00 88.06 85 GLN A C 1
ATOM 645 O O . GLN A 1 85 ? 9.495 -7.297 -2.722 1.00 88.06 85 GLN A O 1
ATOM 650 N N . ALA A 1 86 ? 7.482 -7.902 -3.536 1.00 89.62 86 ALA A N 1
ATOM 651 C CA . ALA A 1 86 ? 6.934 -6.565 -3.684 1.00 89.62 86 ALA A CA 1
ATOM 652 C C . ALA A 1 86 ? 5.507 -6.462 -3.170 1.00 89.62 86 ALA A C 1
ATOM 654 O O . ALA A 1 86 ? 4.753 -7.434 -3.130 1.00 89.62 86 ALA A O 1
ATOM 655 N N . ARG A 1 87 ? 5.109 -5.224 -2.905 1.00 90.94 87 ARG A N 1
ATOM 656 C CA . ARG A 1 87 ? 3.715 -4.801 -2.814 1.00 90.94 87 ARG A CA 1
ATOM 657 C C . ARG A 1 87 ? 3.500 -3.613 -3.726 1.00 90.94 87 ARG A C 1
ATOM 659 O O . ARG A 1 87 ? 4.316 -2.696 -3.729 1.00 90.94 87 ARG A O 1
ATOM 666 N N . ILE A 1 88 ? 2.376 -3.614 -4.428 1.00 93.88 88 ILE A N 1
ATOM 667 C CA . ILE A 1 88 ? 1.933 -2.471 -5.221 1.00 93.88 88 ILE A CA 1
ATOM 668 C C . ILE A 1 88 ? 0.683 -1.907 -4.563 1.00 93.88 88 ILE A C 1
ATOM 670 O O . ILE A 1 88 ? -0.233 -2.656 -4.219 1.00 93.88 88 ILE A O 1
ATOM 674 N N . PHE A 1 89 ? 0.668 -0.603 -4.321 1.00 94.44 89 PHE A N 1
ATOM 675 C CA . PHE A 1 89 ? -0.453 0.063 -3.669 1.00 94.44 89 PHE A CA 1
ATOM 676 C C . PHE A 1 89 ? -0.574 1.522 -4.093 1.00 94.44 89 PHE A C 1
ATOM 678 O O . PHE A 1 89 ? 0.407 2.152 -4.485 1.00 94.44 89 PHE A O 1
ATOM 685 N N . SER A 1 90 ? -1.773 2.076 -3.950 1.00 93.50 90 SER A N 1
ATOM 686 C CA . SER A 1 90 ? -2.017 3.515 -4.020 1.00 93.50 90 SER A CA 1
ATOM 687 C C . SER A 1 90 ? -2.312 4.082 -2.632 1.00 93.50 90 SER A C 1
ATOM 689 O O . SER A 1 90 ? -2.778 3.393 -1.718 1.00 93.50 90 SER A O 1
ATOM 691 N N . GLU A 1 91 ? -1.994 5.360 -2.436 1.00 91.38 91 GLU A N 1
ATOM 692 C CA . GLU A 1 91 ? -2.386 6.074 -1.222 1.00 91.38 91 GLU A CA 1
ATOM 693 C C . GLU A 1 91 ? -3.905 6.299 -1.242 1.00 91.38 91 GLU A C 1
ATOM 695 O O . GLU A 1 91 ? -4.452 6.904 -2.168 1.00 91.38 91 GLU A O 1
ATOM 700 N N . CYS A 1 92 ? -4.613 5.812 -0.222 1.00 87.00 92 CYS A N 1
ATOM 701 C CA . CYS A 1 92 ? -6.045 6.034 -0.106 1.00 87.00 92 CYS A CA 1
ATOM 702 C C . CYS A 1 92 ? -6.293 7.378 0.579 1.00 87.00 92 CYS A C 1
ATOM 704 O O . CYS A 1 92 ? -6.094 7.531 1.786 1.00 87.00 92 CYS A O 1
ATOM 706 N N . ASN A 1 93 ? -6.754 8.356 -0.200 1.00 81.88 93 ASN A N 1
ATOM 707 C CA . ASN A 1 93 ? -7.171 9.638 0.354 1.00 81.88 93 ASN A CA 1
ATOM 708 C C . ASN A 1 93 ? -8.330 9.449 1.345 1.00 81.88 93 ASN A C 1
ATOM 710 O O . ASN A 1 93 ? -9.297 8.758 1.006 1.00 81.88 93 ASN A O 1
ATOM 714 N N . PRO A 1 94 ? -8.305 10.123 2.511 1.00 76.81 94 PRO A N 1
ATOM 715 C CA . PRO A 1 94 ? -9.379 10.031 3.494 1.00 76.81 94 PRO A CA 1
ATOM 716 C C . PRO A 1 94 ? -10.775 10.291 2.948 1.00 76.81 94 PRO A C 1
ATOM 718 O O . PRO A 1 94 ? -11.721 9.593 3.299 1.00 76.81 94 PRO A O 1
ATOM 721 N N . GLU A 1 95 ? -10.897 11.220 2.005 1.00 81.38 95 GLU A N 1
ATOM 722 C CA . GLU A 1 95 ? -12.162 11.519 1.330 1.00 81.38 95 GLU A CA 1
ATOM 723 C C . GLU A 1 95 ? -12.751 10.340 0.545 1.00 81.38 95 GLU A C 1
ATOM 725 O O . GLU A 1 95 ? -13.973 10.223 0.449 1.00 81.38 95 GLU A O 1
ATOM 730 N N . LYS A 1 96 ? -11.909 9.449 -0.001 1.00 78.81 96 LYS A N 1
ATOM 731 C CA . LYS A 1 96 ? -12.382 8.252 -0.710 1.00 78.81 96 LYS A CA 1
ATOM 732 C C . LYS A 1 96 ? -13.010 7.271 0.284 1.00 78.81 96 LYS A C 1
ATOM 734 O O . LYS A 1 96 ? -14.135 6.831 0.063 1.00 78.81 96 LYS A O 1
ATOM 739 N N . PHE A 1 97 ? -12.341 6.982 1.405 1.00 77.50 97 PHE A N 1
ATOM 740 C CA . PHE A 1 97 ? -12.862 6.002 2.364 1.00 77.50 97 PHE A CA 1
ATOM 741 C C . PHE A 1 97 ? -13.938 6.559 3.307 1.00 77.50 97 PHE A C 1
ATOM 743 O O . PHE A 1 97 ? -14.736 5.783 3.820 1.00 77.50 97 PHE A O 1
ATOM 750 N N . LYS A 1 98 ? -14.045 7.884 3.490 1.00 78.81 98 LYS A N 1
ATOM 751 C CA . LYS A 1 98 ? -15.158 8.530 4.220 1.00 78.81 98 LYS A CA 1
ATOM 752 C C . LYS A 1 98 ? -16.541 8.119 3.708 1.00 78.81 98 LYS A C 1
ATOM 754 O O . LYS A 1 98 ? -17.506 8.159 4.464 1.00 78.81 98 LYS A O 1
ATOM 759 N N . LYS A 1 99 ? -16.634 7.760 2.425 1.00 82.56 99 LYS A N 1
ATOM 760 C CA . LYS A 1 99 ? -17.873 7.344 1.753 1.00 82.56 99 LYS A CA 1
ATOM 761 C C . LYS A 1 99 ? -18.103 5.830 1.790 1.00 82.56 99 LYS A C 1
ATOM 763 O O . LYS A 1 99 ? -19.157 5.373 1.361 1.00 82.56 99 LYS A O 1
ATOM 768 N N . LEU A 1 100 ? -17.130 5.059 2.275 1.00 84.75 100 LEU A N 1
ATOM 769 C CA . LEU A 1 100 ? -17.188 3.605 2.331 1.00 84.75 100 LEU A CA 1
ATOM 770 C C . LEU A 1 100 ? -17.755 3.141 3.676 1.00 84.75 100 LEU A C 1
ATOM 772 O O . LEU A 1 100 ? -17.316 3.578 4.737 1.00 84.75 100 LEU A O 1
ATOM 776 N N . THR A 1 101 ? -18.704 2.209 3.632 1.00 91.75 101 THR A N 1
ATOM 777 C CA . THR A 1 101 ? -19.203 1.483 4.816 1.00 91.75 101 THR A CA 1
ATOM 778 C C . THR A 1 101 ? -18.458 0.163 5.034 1.00 91.75 101 THR A C 1
ATOM 780 O O . THR A 1 101 ? -18.388 -0.344 6.155 1.00 91.75 101 THR A O 1
ATOM 783 N N . VAL A 1 102 ? -17.861 -0.372 3.966 1.00 95.12 102 VAL A N 1
ATOM 784 C CA . VAL A 1 102 ? -16.953 -1.522 3.950 1.00 95.12 102 VAL A CA 1
ATOM 785 C C . VAL A 1 102 ? -15.793 -1.240 2.996 1.00 95.12 102 VAL A C 1
ATOM 787 O O . VAL A 1 102 ? -15.954 -0.488 2.035 1.00 95.12 102 VAL A O 1
ATOM 790 N N . THR A 1 103 ? -14.626 -1.833 3.232 1.00 93.94 103 THR A N 1
ATOM 791 C CA . THR A 1 103 ? -13.480 -1.720 2.314 1.00 93.94 103 THR A CA 1
ATOM 792 C C . THR A 1 103 ? -13.776 -2.365 0.954 1.00 93.94 103 THR A C 1
ATOM 794 O O . THR A 1 103 ? -14.332 -3.461 0.883 1.00 93.94 103 THR A O 1
ATOM 797 N N . ASP A 1 104 ? -13.388 -1.705 -0.141 1.00 92.81 104 ASP A N 1
ATOM 798 C CA . ASP A 1 104 ? -13.624 -2.188 -1.516 1.00 92.81 104 ASP A CA 1
ATOM 799 C C . ASP A 1 104 ? -12.527 -3.128 -2.055 1.00 92.81 104 ASP A C 1
ATOM 801 O O . ASP A 1 104 ? -12.727 -3.837 -3.048 1.00 92.81 104 ASP A O 1
ATOM 805 N N . ALA A 1 105 ? -11.399 -3.173 -1.355 1.00 94.00 105 ALA A N 1
ATOM 806 C CA . ALA A 1 105 ? -10.214 -3.961 -1.638 1.00 94.00 105 ALA A CA 1
ATOM 807 C C . ALA A 1 105 ? -9.457 -4.240 -0.339 1.00 94.00 105 ALA A C 1
ATOM 809 O O . ALA A 1 105 ? -9.905 -3.883 0.754 1.00 94.00 105 ALA A O 1
ATOM 810 N N . ASP A 1 106 ? -8.300 -4.871 -0.469 1.00 94.25 106 ASP A N 1
ATOM 811 C CA . ASP A 1 106 ? -7.369 -5.022 0.632 1.00 94.25 106 ASP A CA 1
ATOM 812 C C . ASP A 1 106 ? -6.653 -3.700 0.907 1.00 94.25 106 ASP A C 1
ATOM 814 O O . ASP A 1 106 ? -6.208 -3.005 -0.006 1.00 94.25 106 ASP A O 1
ATOM 818 N N . TYR A 1 107 ? -6.495 -3.363 2.183 1.00 93.81 107 TYR A N 1
ATOM 819 C CA . TYR A 1 107 ? -5.775 -2.171 2.611 1.00 93.81 107 TYR A CA 1
ATOM 820 C C . TYR A 1 107 ? -4.721 -2.487 3.664 1.00 93.81 107 TYR A C 1
ATOM 822 O O . TYR A 1 107 ? -4.781 -3.495 4.372 1.00 93.81 107 TYR A O 1
ATOM 830 N N . ARG A 1 108 ? -3.752 -1.583 3.799 1.00 92.69 108 ARG A N 1
ATOM 831 C CA . ARG A 1 108 ? -2.730 -1.618 4.848 1.00 92.69 108 ARG A CA 1
ATOM 832 C C . ARG A 1 108 ? -2.423 -0.223 5.367 1.00 92.69 108 ARG A C 1
ATOM 834 O O . ARG A 1 108 ? -2.520 0.762 4.642 1.00 92.69 108 ARG A O 1
ATOM 841 N N . PHE A 1 109 ? -1.979 -0.157 6.618 1.00 91.94 109 PHE A N 1
ATOM 842 C CA . PHE A 1 109 ? -1.373 1.050 7.176 1.00 91.94 109 PHE A CA 1
ATOM 843 C C . PHE A 1 109 ? 0.131 1.029 6.929 1.00 91.94 109 PHE A C 1
ATOM 845 O O . PHE A 1 109 ? 0.863 0.293 7.592 1.00 91.94 109 PHE A O 1
ATOM 852 N N . VAL A 1 110 ? 0.606 1.844 5.996 1.00 91.38 110 VAL A N 1
ATOM 853 C CA . VAL A 1 110 ? 2.022 1.897 5.613 1.00 91.38 110 VAL A CA 1
ATOM 854 C C . VAL A 1 110 ? 2.666 3.107 6.274 1.00 91.38 110 VAL A C 1
ATOM 856 O O . VAL A 1 110 ? 2.117 4.206 6.225 1.00 91.38 110 VAL A O 1
ATOM 859 N N . LYS A 1 111 ? 3.809 2.912 6.937 1.00 90.19 111 LYS A N 1
ATOM 860 C CA . LYS A 1 111 ? 4.566 4.021 7.529 1.00 90.19 111 LYS A CA 1
ATOM 861 C C . LYS A 1 111 ? 5.269 4.790 6.419 1.00 90.19 111 LYS A C 1
ATOM 863 O O . LYS A 1 111 ? 5.838 4.169 5.532 1.00 90.19 111 LYS A O 1
ATOM 868 N N . PHE A 1 112 ? 5.252 6.115 6.494 1.00 88.06 112 PHE A N 1
ATOM 869 C CA . PHE A 1 112 ? 6.038 6.965 5.606 1.00 88.06 112 PHE A CA 1
ATOM 870 C C . PHE A 1 112 ? 7.102 7.722 6.409 1.00 88.06 112 PHE A C 1
ATOM 872 O O . PHE A 1 112 ? 6.855 8.143 7.542 1.00 88.06 112 PHE A O 1
ATOM 879 N N . SER A 1 113 ? 8.294 7.864 5.832 1.00 85.12 113 SER A N 1
ATOM 880 C CA . SER A 1 113 ? 9.378 8.703 6.348 1.00 85.12 113 SER A CA 1
ATOM 881 C C . SER A 1 113 ? 10.054 9.404 5.175 1.00 85.12 113 SER A C 1
ATOM 883 O O . SER A 1 113 ? 10.308 8.779 4.148 1.00 85.12 113 SER A O 1
ATOM 885 N N . GLY A 1 114 ? 10.299 10.715 5.275 1.00 83.12 114 GLY A N 1
ATOM 886 C CA . GLY A 1 114 ? 10.909 11.473 4.172 1.00 83.12 114 GLY A CA 1
ATOM 887 C C . GLY A 1 114 ? 10.120 11.384 2.856 1.00 83.12 114 GLY A C 1
ATOM 888 O O . GLY A 1 114 ? 10.709 11.394 1.779 1.00 83.12 114 GLY A O 1
ATOM 889 N N . GLY A 1 115 ? 8.792 11.228 2.940 1.00 82.81 115 GLY A N 1
ATOM 890 C CA . GLY A 1 115 ? 7.908 11.087 1.780 1.00 82.81 115 GLY A CA 1
ATOM 891 C C . GLY A 1 115 ? 7.924 9.718 1.085 1.00 82.81 115 GLY A C 1
ATOM 892 O O . GLY A 1 115 ? 7.285 9.584 0.042 1.00 82.81 115 GLY A O 1
ATOM 893 N N . LYS A 1 116 ? 8.602 8.703 1.639 1.00 86.38 116 LYS A N 1
ATOM 894 C CA . LYS A 1 116 ? 8.695 7.350 1.063 1.00 86.38 116 LYS A CA 1
ATOM 895 C C . LYS A 1 116 ? 8.082 6.294 1.990 1.00 86.38 116 LYS A C 1
ATOM 897 O O . LYS A 1 116 ? 8.132 6.471 3.209 1.00 86.38 116 LYS A O 1
ATOM 902 N N . PRO A 1 117 ? 7.494 5.215 1.445 1.00 89.31 117 PRO A N 1
ATOM 903 C CA . PRO A 1 117 ? 6.933 4.142 2.251 1.00 89.31 117 PRO A CA 1
ATOM 904 C C . PRO A 1 117 ? 8.029 3.237 2.824 1.00 89.31 117 PRO A C 1
ATOM 906 O O . PRO A 1 117 ? 8.897 2.750 2.107 1.00 89.31 117 PRO A O 1
ATOM 909 N N . GLU A 1 118 ? 7.928 2.938 4.112 1.00 86.88 118 GLU A N 1
ATOM 910 C CA . GLU A 1 118 ? 8.857 2.078 4.845 1.00 86.88 118 GLU A CA 1
ATOM 911 C C . GLU A 1 118 ? 8.305 0.654 4.980 1.00 86.88 118 GLU A C 1
ATOM 913 O O . GLU A 1 118 ? 7.088 0.486 5.167 1.00 86.88 118 GLU A O 1
ATOM 918 N N . PRO A 1 119 ? 9.156 -0.385 4.906 1.00 80.69 119 PRO A N 1
ATOM 919 C CA . PRO A 1 119 ? 8.719 -1.745 5.170 1.00 80.69 119 PRO A CA 1
ATOM 920 C C . PRO A 1 119 ? 8.200 -1.866 6.608 1.00 80.69 119 PRO A C 1
ATOM 922 O O . PRO A 1 119 ? 8.717 -1.261 7.552 1.00 80.69 119 PRO A O 1
ATOM 925 N N . ASP A 1 120 ? 7.149 -2.664 6.780 1.00 74.94 120 ASP A N 1
ATOM 926 C CA . ASP A 1 120 ? 6.609 -2.943 8.106 1.00 74.94 120 ASP A CA 1
ATOM 927 C C . ASP A 1 120 ? 7.635 -3.719 8.952 1.00 74.94 120 ASP A C 1
ATOM 929 O O . ASP A 1 120 ? 8.242 -4.667 8.449 1.00 74.94 120 ASP A O 1
ATOM 933 N N . PRO A 1 121 ? 7.785 -3.412 10.255 1.00 71.56 121 PRO A N 1
ATOM 934 C CA . PRO A 1 121 ? 8.512 -4.290 11.162 1.00 71.56 121 PRO A CA 1
ATOM 935 C C . PRO A 1 121 ? 7.869 -5.683 11.202 1.00 71.56 121 PRO A C 1
ATOM 937 O O . PRO A 1 121 ? 6.639 -5.804 11.133 1.00 71.56 121 PRO A O 1
ATOM 940 N N . ALA A 1 122 ? 8.685 -6.723 11.389 1.00 69.69 122 ALA A N 1
ATOM 941 C CA . ALA A 1 122 ? 8.202 -8.095 11.538 1.00 69.69 122 ALA A CA 1
ATOM 942 C C . ALA A 1 122 ? 7.095 -8.183 12.609 1.00 69.69 122 ALA A C 1
ATOM 944 O O . ALA A 1 122 ? 7.195 -7.584 13.682 1.00 69.69 122 ALA A O 1
ATOM 945 N N . GLY A 1 123 ? 6.001 -8.880 12.290 1.00 68.12 123 GLY A N 1
ATOM 946 C CA . GLY A 1 123 ? 4.850 -9.050 13.186 1.00 68.12 123 GLY A CA 1
ATOM 947 C C . GLY A 1 123 ? 3.956 -7.814 13.383 1.00 68.12 123 GLY A C 1
ATOM 948 O O . GLY A 1 123 ? 2.926 -7.923 14.043 1.00 68.12 123 GLY A O 1
ATOM 949 N N . LYS A 1 124 ? 4.284 -6.648 12.801 1.00 71.81 124 LYS A N 1
ATOM 950 C CA . LYS A 1 124 ? 3.478 -5.407 12.900 1.00 71.81 124 LYS A CA 1
ATOM 951 C C . LYS A 1 124 ? 2.716 -5.063 11.616 1.00 71.81 124 LYS A C 1
ATOM 953 O O . LYS A 1 124 ? 2.278 -3.922 11.425 1.00 71.81 124 LYS A O 1
ATOM 958 N N . THR A 1 125 ? 2.551 -6.048 10.738 1.00 76.75 125 THR A N 1
ATOM 959 C CA . THR A 1 125 ? 1.728 -5.948 9.532 1.00 76.75 125 THR A CA 1
ATOM 960 C C . THR A 1 125 ? 0.256 -6.131 9.888 1.00 76.75 125 THR A C 1
ATOM 962 O O . THR A 1 125 ? -0.114 -7.129 10.508 1.00 76.75 125 THR A O 1
ATOM 965 N N . VAL A 1 126 ? -0.592 -5.211 9.439 1.00 81.56 126 VAL A N 1
ATOM 966 C CA . VAL A 1 126 ? -2.047 -5.392 9.453 1.00 81.56 126 VAL A CA 1
ATOM 967 C C . VAL A 1 126 ? -2.558 -5.298 8.036 1.00 81.56 126 VAL A C 1
ATOM 969 O O . VAL A 1 126 ? -2.407 -4.265 7.386 1.00 81.56 126 VAL A O 1
ATOM 972 N N . LEU A 1 127 ? -3.147 -6.401 7.589 1.00 89.81 127 LEU A N 1
ATOM 973 C CA . LEU A 1 127 ? -4.033 -6.427 6.443 1.00 89.81 127 LEU A CA 1
ATOM 974 C C . LEU A 1 127 ? -5.434 -6.067 6.939 1.00 89.81 127 LEU A C 1
ATOM 976 O O . LEU A 1 127 ? -5.900 -6.641 7.922 1.00 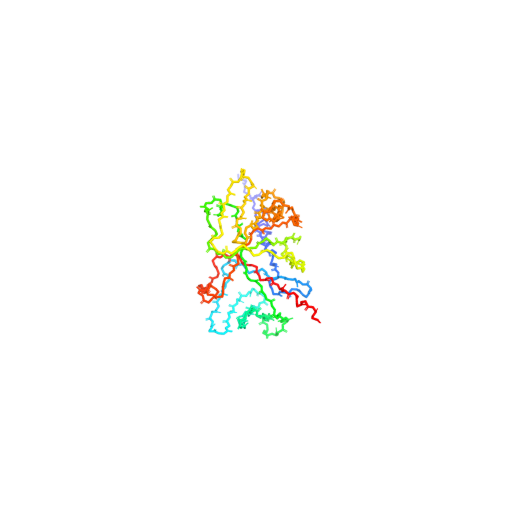89.81 127 LEU A O 1
ATOM 980 N N . ILE A 1 128 ? -6.076 -5.121 6.267 1.00 94.25 128 ILE A N 1
ATOM 981 C CA . ILE A 1 128 ? -7.501 -4.824 6.388 1.00 94.25 128 ILE A CA 1
ATOM 982 C C . ILE A 1 128 ? -8.151 -5.413 5.130 1.00 94.25 128 ILE A C 1
ATOM 984 O O . ILE A 1 128 ? -8.072 -4.780 4.075 1.00 94.25 128 ILE A O 1
ATOM 988 N N . PRO A 1 129 ? -8.712 -6.632 5.188 1.00 95.19 129 PRO A N 1
ATOM 989 C CA . PRO A 1 129 ? -9.210 -7.307 3.994 1.00 95.19 129 PRO A CA 1
ATOM 990 C C . PRO A 1 129 ? -10.372 -6.558 3.346 1.00 95.19 129 PRO A C 1
ATOM 992 O O . PRO A 1 129 ? -11.094 -5.821 4.028 1.00 95.19 129 PRO A O 1
ATOM 995 N N . LYS A 1 130 ? -10.613 -6.802 2.060 1.00 94.88 130 LYS A N 1
ATOM 996 C CA . LYS A 1 130 ? -11.850 -6.398 1.379 1.00 94.88 130 LYS A CA 1
ATOM 997 C C . LYS A 1 130 ? -13.097 -6.836 2.159 1.00 94.88 130 LYS A C 1
ATOM 999 O O . LYS A 1 130 ? -13.157 -7.943 2.686 1.00 94.88 130 LYS A O 1
ATOM 1004 N N . GLY A 1 131 ? -14.108 -5.970 2.213 1.00 95.62 131 GLY A N 1
ATOM 1005 C CA . GLY A 1 131 ? -15.358 -6.209 2.938 1.00 95.62 131 GLY A CA 1
ATOM 1006 C C . GLY A 1 131 ? -15.284 -5.934 4.445 1.00 95.62 131 GLY A C 1
ATOM 1007 O O . GLY A 1 131 ? -16.284 -6.103 5.140 1.00 95.62 131 GLY A O 1
ATOM 1008 N N . THR A 1 132 ? -14.140 -5.479 4.964 1.00 96.56 132 THR A N 1
ATOM 1009 C CA . THR A 1 132 ? -14.002 -5.077 6.369 1.00 96.56 132 THR A CA 1
ATOM 1010 C C . THR A 1 132 ? -14.912 -3.893 6.665 1.00 96.56 132 THR A C 1
ATOM 1012 O O . THR A 1 132 ? -14.835 -2.864 5.992 1.00 96.56 132 THR A O 1
ATOM 1015 N N . LYS A 1 133 ? -15.748 -4.016 7.701 1.00 96.19 133 LYS A N 1
ATOM 1016 C CA . LYS A 1 133 ? -16.654 -2.949 8.138 1.00 96.19 133 LYS A CA 1
ATOM 1017 C C . LYS A 1 133 ? -15.872 -1.738 8.642 1.00 96.19 133 LYS A C 1
ATOM 1019 O O . LYS A 1 133 ? -14.957 -1.881 9.457 1.00 96.19 133 LYS A O 1
ATOM 1024 N N . ILE A 1 134 ? -16.302 -0.560 8.202 1.00 94.75 134 ILE A N 1
ATOM 1025 C CA . ILE A 1 134 ? -15.757 0.739 8.593 1.00 94.75 134 ILE A CA 1
ATOM 1026 C C . ILE A 1 134 ? -16.790 1.460 9.463 1.00 94.75 134 ILE A C 1
ATOM 1028 O O . ILE A 1 134 ? -17.955 1.605 9.097 1.00 94.75 134 ILE A O 1
ATOM 1032 N N . GLU A 1 135 ? -16.362 1.921 10.630 1.00 93.69 135 GLU A N 1
ATOM 1033 C CA . GLU A 1 135 ? -17.134 2.751 11.549 1.00 93.69 135 GLU A CA 1
ATOM 1034 C C . GLU A 1 135 ? -16.450 4.114 11.674 1.00 93.69 135 GLU A C 1
ATOM 1036 O O . GLU A 1 135 ? -15.268 4.202 12.012 1.00 93.69 135 GLU A O 1
ATOM 1041 N N . LYS A 1 136 ? -17.192 5.193 11.418 1.00 91.88 136 LYS A N 1
ATOM 1042 C CA . LYS A 1 136 ? -16.733 6.552 11.708 1.00 91.88 136 LYS A CA 1
ATOM 1043 C C . LYS A 1 136 ? -17.055 6.871 13.167 1.00 91.88 136 LYS A C 1
ATOM 1045 O O . LYS A 1 136 ? -18.220 7.057 13.503 1.00 91.88 136 LYS A O 1
ATOM 1050 N N . VAL A 1 137 ? -16.026 6.917 14.008 1.00 92.38 137 VAL A N 1
ATOM 1051 C CA . VAL A 1 137 ? -16.158 7.191 15.448 1.00 92.38 137 VAL A CA 1
ATOM 1052 C C . VAL A 1 137 ? -16.202 8.700 15.695 1.00 92.38 137 VAL A C 1
ATOM 1054 O O . VAL A 1 137 ? -17.046 9.183 16.439 1.00 92.38 137 VAL A O 1
ATOM 1057 N N . GLU A 1 138 ? -15.325 9.452 15.024 1.00 90.50 138 GLU A N 1
ATOM 1058 C CA . GLU A 1 138 ? -15.266 10.921 15.056 1.00 90.50 138 GLU A CA 1
ATOM 1059 C C . GLU A 1 138 ? -14.931 11.453 13.652 1.00 90.50 138 GLU A C 1
ATOM 1061 O O . GLU A 1 138 ? -14.724 10.682 12.714 1.00 90.50 138 GLU A O 1
ATOM 1066 N N . GLU A 1 139 ? -14.846 12.775 13.472 1.00 85.75 139 GLU A N 1
ATOM 1067 C CA . GLU A 1 139 ? -14.539 13.397 12.172 1.00 85.75 139 GLU A CA 1
ATOM 1068 C C . GLU A 1 139 ? -13.283 12.813 11.501 1.00 85.75 139 GLU A C 1
ATOM 1070 O O . GLU A 1 139 ? -13.277 12.540 10.296 1.00 85.75 139 GLU A O 1
ATOM 1075 N N . ASN A 1 140 ? -12.261 12.544 12.310 1.00 88.06 140 ASN A N 1
ATOM 1076 C CA . ASN A 1 140 ? -10.948 12.080 11.881 1.00 88.06 140 ASN A CA 1
ATOM 1077 C C . ASN A 1 140 ? -10.557 10.727 12.486 1.00 88.06 140 ASN A C 1
ATOM 1079 O O . ASN A 1 140 ? -9.412 10.311 12.333 1.00 88.06 140 ASN A O 1
ATOM 1083 N N . LEU A 1 141 ? -11.485 10.038 13.155 1.00 92.19 141 LEU A N 1
ATOM 1084 C CA . LEU A 1 141 ? -11.247 8.740 13.779 1.00 92.19 141 LEU A CA 1
ATOM 1085 C C . LEU A 1 141 ? -12.140 7.680 13.142 1.00 92.19 141 LEU A C 1
ATOM 1087 O O . LEU A 1 141 ? -13.365 7.722 13.257 1.00 92.19 141 LEU A O 1
ATOM 1091 N N . TYR A 1 142 ? -11.500 6.706 12.510 1.00 92.88 142 TYR A N 1
ATOM 1092 C CA . TYR A 1 142 ? -12.157 5.596 11.833 1.00 92.88 142 TYR A CA 1
ATOM 1093 C C . TYR A 1 142 ? -11.765 4.294 12.490 1.00 92.88 142 TYR A C 1
ATOM 1095 O O . TYR A 1 142 ? -10.655 4.158 13.000 1.00 92.88 142 TYR A O 1
ATOM 1103 N N . ARG A 1 143 ? -12.670 3.329 12.459 1.00 95.06 143 ARG A N 1
ATOM 1104 C CA . ARG A 1 143 ? -12.489 2.035 13.087 1.00 95.06 143 ARG A CA 1
ATOM 1105 C C . ARG A 1 143 ? -12.840 0.923 12.111 1.00 95.06 143 ARG A C 1
ATOM 1107 O O . ARG A 1 143 ? -13.906 0.930 11.508 1.00 95.06 143 ARG A O 1
ATOM 1114 N N . PHE A 1 144 ? -11.929 -0.027 11.974 1.00 95.69 144 PHE A N 1
ATOM 1115 C CA . PHE A 1 144 ? -12.039 -1.183 11.096 1.00 95.69 144 PHE A CA 1
ATOM 1116 C C . PHE A 1 144 ? -12.249 -2.432 11.949 1.00 95.69 144 PHE A C 1
ATOM 1118 O O . PHE A 1 144 ? -11.458 -2.692 12.859 1.00 95.69 144 PHE A O 1
ATOM 1125 N N . HIS A 1 145 ? -13.307 -3.186 11.658 1.00 96.56 145 HIS A N 1
ATOM 1126 C CA . HIS A 1 145 ? -13.710 -4.370 12.424 1.00 96.56 145 HIS A CA 1
ATOM 1127 C C . HIS A 1 145 ? -13.283 -5.643 11.695 1.00 96.56 145 HIS A C 1
ATOM 1129 O O . HIS A 1 145 ? -13.900 -6.026 10.701 1.00 96.56 145 HIS A O 1
ATOM 1135 N N . LEU A 1 146 ? -12.217 -6.285 12.169 1.00 95.56 146 LEU A N 1
ATOM 1136 C CA . LEU A 1 146 ? -11.645 -7.469 11.532 1.00 95.56 146 LEU A CA 1
ATOM 1137 C C . LEU A 1 146 ? -12.465 -8.726 11.853 1.00 95.56 146 LEU A C 1
ATOM 1139 O O . LEU A 1 146 ? -13.085 -8.839 12.910 1.00 95.56 146 LEU A O 1
ATOM 1143 N N . ALA A 1 147 ? -12.431 -9.712 10.952 1.00 92.94 147 ALA A N 1
ATOM 1144 C CA . ALA A 1 147 ? -13.221 -10.944 11.073 1.00 92.94 147 ALA A CA 1
ATOM 1145 C C . ALA A 1 147 ? -12.885 -11.786 12.321 1.00 92.94 147 ALA A C 1
ATOM 1147 O O . ALA A 1 147 ? -13.725 -12.530 12.815 1.00 92.94 147 ALA A O 1
ATOM 1148 N N . ASN A 1 148 ? -11.669 -11.652 12.854 1.00 92.12 148 ASN A N 1
ATOM 1149 C CA . ASN A 1 148 ? -11.226 -12.316 14.084 1.00 92.12 148 ASN A CA 1
ATOM 1150 C C . ASN A 1 148 ? -11.690 -11.600 15.374 1.00 92.12 148 ASN A C 1
ATOM 1152 O O . ASN A 1 148 ? -11.291 -11.997 16.470 1.00 92.12 148 ASN A O 1
ATOM 1156 N N . GLY A 1 149 ? -12.503 -10.544 15.260 1.00 93.75 149 GLY A N 1
ATOM 1157 C CA . GLY A 1 149 ? -12.992 -9.736 16.379 1.00 93.75 149 GLY A CA 1
ATOM 1158 C C . GLY A 1 149 ? -12.016 -8.655 16.847 1.00 93.75 149 GLY A C 1
ATOM 1159 O O . GLY A 1 149 ? -12.343 -7.893 17.752 1.00 93.75 149 GLY A O 1
ATOM 1160 N N . GLU A 1 150 ? -10.827 -8.561 16.252 1.00 95.50 150 GLU A N 1
ATOM 1161 C CA . GLU A 1 150 ? -9.917 -7.451 16.505 1.00 95.50 150 GLU A CA 1
ATOM 1162 C C . GLU A 1 150 ? -10.407 -6.167 15.841 1.00 95.50 150 GLU A C 1
ATOM 1164 O O . GLU A 1 150 ? -11.172 -6.162 14.875 1.00 95.50 150 GLU A O 1
ATOM 1169 N N . THR A 1 151 ? -9.914 -5.050 16.355 1.00 96.75 151 THR A N 1
ATOM 1170 C CA . THR A 1 151 ? -10.293 -3.726 15.883 1.00 96.75 151 THR A CA 1
ATOM 1171 C C . THR A 1 151 ? -9.052 -2.914 15.563 1.00 96.75 151 THR A C 1
ATOM 1173 O O . THR A 1 151 ? -8.050 -2.982 16.272 1.00 96.75 151 THR A O 1
ATOM 1176 N N . VAL A 1 152 ? -9.110 -2.103 14.513 1.00 95.62 152 VAL A N 1
ATOM 1177 C CA . VAL A 1 152 ? -8.044 -1.156 14.183 1.00 95.62 152 VAL A CA 1
ATOM 1178 C C . VAL A 1 152 ? -8.633 0.241 14.118 1.00 95.62 152 VAL A C 1
ATOM 1180 O O . VAL A 1 152 ? -9.521 0.490 13.313 1.00 95.62 152 VAL A O 1
ATOM 1183 N N . SER A 1 153 ? -8.153 1.152 14.957 1.00 95.31 153 SER A N 1
ATOM 1184 C CA . SER A 1 153 ? -8.539 2.562 14.918 1.00 95.31 153 SER A CA 1
ATOM 1185 C C . SER A 1 153 ? -7.483 3.366 14.174 1.00 95.31 153 SER A C 1
ATOM 1187 O O . SER A 1 153 ? -6.294 3.217 14.445 1.00 95.31 153 SER A O 1
ATOM 1189 N N . PHE A 1 154 ? -7.909 4.244 13.275 1.00 94.06 154 PHE A N 1
ATOM 1190 C CA . PHE A 1 154 ? -7.057 5.150 12.522 1.00 94.06 154 PHE A CA 1
ATOM 1191 C C . PHE A 1 154 ? -7.491 6.594 12.748 1.00 94.06 154 PHE A C 1
ATOM 1193 O O . PHE A 1 154 ? -8.593 6.986 12.354 1.00 94.06 154 PHE A O 1
ATOM 1200 N N . LYS A 1 155 ? -6.614 7.382 13.373 1.00 93.25 155 LYS A N 1
ATOM 1201 C CA . LYS A 1 155 ? -6.783 8.823 13.552 1.00 93.25 155 LYS A CA 1
ATOM 1202 C C . LYS A 1 155 ? -6.036 9.563 12.448 1.00 93.25 155 LYS A C 1
ATOM 1204 O O . LYS A 1 155 ? -4.814 9.676 12.509 1.00 93.25 155 LYS A O 1
ATOM 1209 N N . CYS A 1 156 ? -6.756 10.046 11.443 1.00 89.12 156 CYS A N 1
ATOM 1210 C CA . CYS A 1 156 ? -6.186 10.724 10.285 1.00 89.12 156 CYS A CA 1
ATOM 1211 C C . CYS A 1 156 ? -5.993 12.221 10.545 1.00 89.12 156 CYS A C 1
ATOM 1213 O O . CYS A 1 156 ? -6.946 12.911 10.884 1.00 89.12 156 CYS A O 1
ATOM 1215 N N . ASN A 1 157 ? -4.797 12.751 10.305 1.00 86.06 157 ASN A N 1
ATOM 1216 C CA . ASN A 1 157 ? -4.500 14.176 10.417 1.00 86.06 157 ASN A CA 1
ATOM 1217 C C . ASN A 1 157 ? -3.885 14.693 9.104 1.00 86.06 157 ASN A C 1
ATOM 1219 O O . ASN A 1 157 ? -3.258 13.945 8.353 1.00 86.06 157 ASN A O 1
ATOM 1223 N N . LEU A 1 158 ? -4.048 15.982 8.811 1.00 83.38 158 LEU A N 1
ATOM 1224 C CA . LEU A 1 158 ? -3.280 16.627 7.745 1.00 83.38 158 LEU A CA 1
ATOM 1225 C C . LEU A 1 158 ? -1.924 17.061 8.314 1.00 83.38 158 LEU A C 1
ATOM 1227 O O . LEU A 1 158 ? -1.878 17.832 9.272 1.00 83.38 158 LEU A O 1
ATOM 1231 N N . THR A 1 159 ? -0.828 16.561 7.750 1.00 79.88 159 THR A N 1
ATOM 1232 C CA . THR A 1 159 ? 0.545 16.926 8.130 1.00 79.88 159 THR A CA 1
ATOM 1233 C C . THR A 1 159 ? 1.269 17.574 6.946 1.00 79.88 159 THR A C 1
ATOM 1235 O O . THR A 1 159 ? 0.770 17.577 5.819 1.00 79.88 159 THR A O 1
ATOM 1238 N N . SER A 1 160 ? 2.471 18.114 7.174 1.00 77.62 160 SER A N 1
ATOM 1239 C CA . SER A 1 160 ? 3.328 18.655 6.104 1.00 77.62 160 SER A CA 1
ATOM 1240 C C . SER A 1 160 ? 3.745 17.609 5.059 1.00 77.62 160 SER A C 1
ATOM 1242 O O . SER A 1 160 ? 4.112 17.970 3.947 1.00 77.62 160 SER A O 1
ATOM 1244 N N . GLU A 1 161 ? 3.670 16.320 5.395 1.00 75.19 161 GLU A N 1
ATOM 1245 C CA . GLU A 1 161 ? 3.980 15.183 4.514 1.00 75.19 161 GLU A CA 1
ATOM 1246 C C . GLU A 1 161 ? 2.719 14.619 3.810 1.00 75.19 161 GLU A C 1
ATOM 1248 O O . GLU A 1 161 ? 2.765 13.583 3.134 1.00 75.19 161 GLU A O 1
ATOM 1253 N N . GLY A 1 162 ? 1.577 15.300 3.959 1.00 81.12 162 GLY A N 1
ATOM 1254 C CA . GLY A 1 162 ? 0.271 14.909 3.430 1.00 81.12 162 GLY A CA 1
ATOM 1255 C C . GLY A 1 162 ? -0.669 14.361 4.505 1.00 81.12 162 GLY A C 1
ATOM 1256 O O . GLY A 1 162 ? -0.490 14.581 5.699 1.00 81.12 162 GLY A O 1
ATOM 1257 N N . HIS A 1 163 ? -1.716 13.647 4.093 1.00 85.00 163 HIS A N 1
ATOM 1258 C CA . HIS A 1 163 ? -2.648 13.026 5.037 1.00 85.00 163 HIS A CA 1
ATOM 1259 C C . HIS A 1 163 ? -1.979 11.822 5.711 1.00 85.00 163 HIS A C 1
ATOM 1261 O O . HIS A 1 163 ? -1.754 10.797 5.068 1.00 85.00 163 HIS A O 1
ATOM 1267 N N . MET A 1 164 ? -1.648 11.949 6.996 1.00 88.00 164 MET A N 1
ATOM 1268 C CA . MET A 1 164 ? -0.981 10.925 7.801 1.00 88.00 164 MET A CA 1
ATOM 1269 C C . MET A 1 164 ? -1.637 10.816 9.170 1.00 88.00 164 MET A C 1
ATOM 1271 O O . MET A 1 164 ? -2.186 11.777 9.697 1.00 88.00 164 MET A O 1
ATOM 1275 N N . GLY A 1 165 ? -1.569 9.643 9.781 1.00 90.44 165 GLY A N 1
ATOM 1276 C CA . GLY A 1 165 ? -2.258 9.409 11.037 1.00 90.44 165 GLY A CA 1
ATOM 1277 C C . GLY A 1 165 ? -1.592 8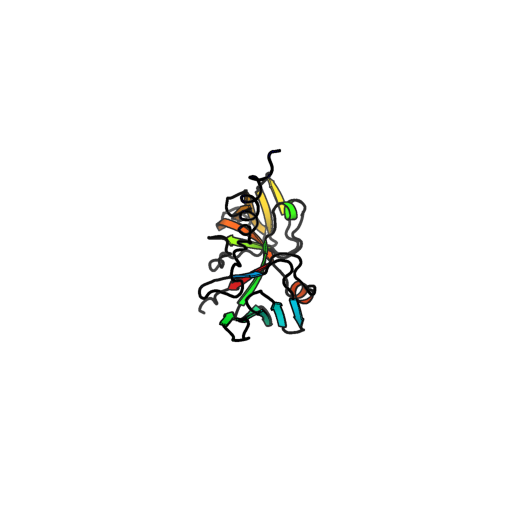.394 11.937 1.00 90.44 165 GLY A C 1
ATOM 1278 O O . GLY A 1 165 ? -0.519 7.860 11.636 1.00 90.44 165 GLY A O 1
ATOM 1279 N N . ASP A 1 166 ? -2.288 8.127 13.032 1.00 91.94 166 ASP A N 1
ATOM 1280 C CA . ASP A 1 166 ? -1.919 7.116 14.007 1.00 91.94 166 ASP A CA 1
ATOM 1281 C C . ASP A 1 166 ? -2.899 5.948 13.912 1.00 91.94 166 ASP A C 1
ATOM 1283 O O . ASP A 1 166 ? -4.116 6.132 13.892 1.00 91.94 166 ASP A O 1
ATOM 1287 N N . CYS A 1 167 ? -2.360 4.738 13.827 1.00 92.25 167 CYS A N 1
ATOM 1288 C CA . CYS A 1 167 ? -3.105 3.491 13.772 1.00 92.25 167 CYS A CA 1
ATOM 1289 C C . CYS A 1 167 ? -2.873 2.704 15.063 1.00 92.25 167 CYS A C 1
ATOM 1291 O O . CYS A 1 167 ? -1.742 2.300 15.342 1.00 92.25 167 CYS A O 1
ATOM 1293 N N . THR A 1 168 ? -3.934 2.399 15.801 1.00 94.56 168 THR A N 1
ATOM 1294 C CA . THR A 1 168 ? -3.889 1.545 16.994 1.00 94.56 168 THR A CA 1
ATOM 1295 C C . THR A 1 168 ? -4.686 0.272 16.748 1.00 94.56 168 THR A C 1
ATOM 129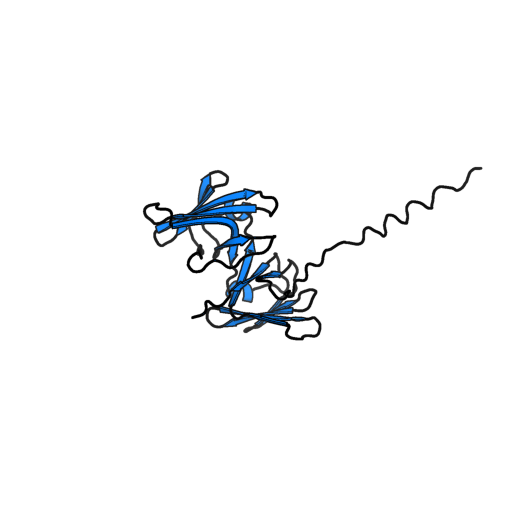7 O O . THR A 1 168 ? -5.854 0.335 16.369 1.00 94.56 168 THR A O 1
ATOM 1300 N N . ARG A 1 169 ? -4.061 -0.891 16.958 1.00 94.81 169 ARG A N 1
ATOM 1301 C CA . ARG A 1 169 ? -4.724 -2.202 16.880 1.00 94.81 169 ARG A CA 1
ATOM 1302 C C . ARG A 1 169 ? -5.102 -2.668 18.278 1.00 94.81 169 ARG A C 1
ATOM 1304 O O . ARG A 1 169 ? -4.295 -2.578 19.206 1.00 94.81 169 ARG A O 1
ATOM 1311 N N . TYR A 1 170 ? -6.299 -3.215 18.391 1.00 96.19 170 TYR A N 1
ATOM 1312 C CA . TYR A 1 170 ? -6.890 -3.736 19.608 1.00 96.19 170 TYR A CA 1
ATOM 1313 C C . TYR A 1 170 ? -7.263 -5.201 19.416 1.00 96.19 170 TYR A C 1
ATOM 1315 O O . TYR A 1 170 ? -7.724 -5.616 18.353 1.00 96.19 170 TYR A O 1
ATOM 1323 N N . THR A 1 171 ? -7.094 -5.960 20.485 1.00 95.50 171 THR A N 1
ATO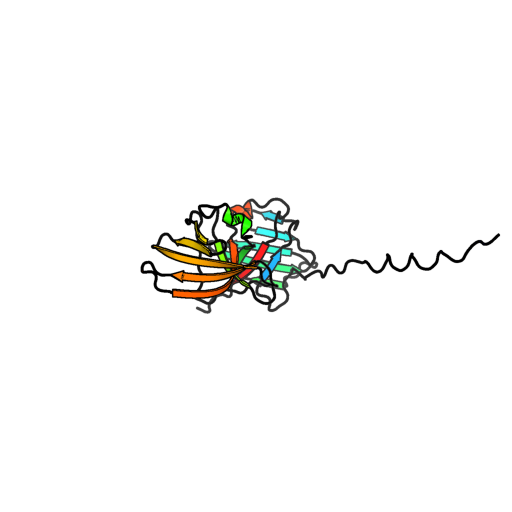M 1324 C CA . THR A 1 171 ? -7.679 -7.291 20.662 1.00 95.50 171 THR A CA 1
ATOM 1325 C C . THR A 1 171 ? -9.210 -7.220 20.748 1.00 95.50 171 THR A C 1
ATOM 1327 O O . THR A 1 171 ? -9.786 -6.141 20.908 1.00 95.50 171 THR A O 1
ATOM 1330 N N . LYS A 1 172 ? -9.879 -8.380 20.699 1.00 95.12 172 LYS A N 1
ATOM 1331 C CA . LYS A 1 172 ? -11.340 -8.488 20.875 1.00 95.12 172 LYS A CA 1
ATOM 1332 C C . LYS A 1 172 ? -11.855 -7.958 22.221 1.00 95.12 172 LYS A C 1
ATOM 1334 O O . LYS A 1 172 ? -13.007 -7.555 22.320 1.00 95.12 172 LYS A O 1
ATOM 1339 N N . ASP A 1 173 ? -11.016 -7.965 23.257 1.00 95.88 173 ASP A N 1
ATOM 1340 C CA . ASP A 1 173 ? -11.297 -7.439 24.597 1.00 95.88 173 ASP A CA 1
ATOM 1341 C C . ASP A 1 173 ? -10.793 -5.998 24.783 1.00 95.88 173 ASP A C 1
ATOM 1343 O O . ASP A 1 173 ? -10.599 -5.546 25.909 1.00 95.88 173 ASP A O 1
ATOM 1347 N N . TRP A 1 174 ? -10.583 -5.265 23.682 1.00 94.12 174 TRP A N 1
ATOM 1348 C CA . TRP A 1 174 ? -10.181 -3.853 23.659 1.00 94.12 174 TRP A CA 1
ATOM 1349 C C . TRP A 1 174 ? -8.814 -3.539 24.282 1.00 94.12 174 TRP A C 1
ATOM 1351 O O . TRP A 1 174 ? -8.475 -2.371 24.482 1.00 94.12 174 TRP A O 1
ATOM 1361 N N . LYS A 1 175 ? -7.963 -4.544 24.518 1.00 97.00 175 LYS A N 1
ATOM 1362 C CA . LYS A 1 175 ? -6.565 -4.302 24.901 1.00 97.00 175 LYS A CA 1
ATOM 1363 C C . LYS A 1 175 ? -5.753 -3.867 23.693 1.00 97.00 175 LYS A C 1
ATOM 1365 O O . LYS A 1 175 ? -5.813 -4.507 22.640 1.00 97.00 175 LYS A O 1
ATOM 1370 N N . ILE A 1 176 ? -4.958 -2.816 23.873 1.00 95.31 176 ILE A N 1
ATOM 1371 C CA . ILE A 1 176 ? -4.036 -2.312 22.854 1.00 95.31 176 ILE A CA 1
ATOM 1372 C C . ILE A 1 176 ? -2.966 -3.371 22.582 1.00 95.31 176 ILE A C 1
ATOM 1374 O O . ILE A 1 176 ? -2.236 -3.772 23.484 1.00 95.31 176 ILE A O 1
ATOM 1378 N N . MET A 1 177 ? -2.853 -3.788 21.323 1.00 92.38 177 MET A N 1
ATOM 1379 C CA . MET A 1 177 ? -1.759 -4.637 20.852 1.00 92.38 177 MET A CA 1
ATOM 1380 C C . MET A 1 177 ? -0.547 -3.783 20.486 1.00 92.38 177 MET A C 1
ATOM 1382 O O . MET A 1 177 ? 0.577 -4.091 20.870 1.00 92.38 177 MET A O 1
ATOM 1386 N N . TYR A 1 178 ? -0.775 -2.701 19.735 1.00 91.25 178 TYR A N 1
ATOM 1387 C CA . TYR A 1 178 ? 0.248 -1.714 19.398 1.00 91.25 178 TYR A CA 1
ATOM 1388 C C . TYR A 1 178 ? -0.365 -0.432 18.822 1.00 91.25 178 TYR A C 1
ATOM 1390 O O . TYR A 1 178 ? -1.484 -0.437 18.306 1.00 91.25 178 TYR A O 1
ATOM 1398 N N . THR A 1 179 ? 0.444 0.630 18.804 1.00 91.38 179 THR A N 1
ATOM 1399 C CA . THR A 1 179 ? 0.190 1.871 18.059 1.00 91.38 179 THR A CA 1
ATOM 1400 C C . THR A 1 179 ? 1.321 2.125 17.064 1.00 91.38 179 THR A C 1
ATOM 1402 O O . THR A 1 179 ? 2.496 1.914 17.371 1.00 91.38 179 THR A O 1
ATOM 1405 N N . ARG A 1 180 ? 0.971 2.570 15.858 1.00 89.94 180 ARG A N 1
ATOM 1406 C CA . ARG A 1 180 ? 1.886 3.025 14.809 1.00 89.94 180 ARG A CA 1
ATOM 1407 C C . ARG A 1 180 ? 1.557 4.467 14.469 1.00 89.94 180 ARG A C 1
ATOM 1409 O O . ARG A 1 180 ? 0.405 4.765 14.188 1.00 89.94 180 ARG A O 1
ATOM 1416 N N . THR A 1 181 ? 2.565 5.325 14.458 1.00 89.75 181 THR A N 1
ATOM 1417 C CA . THR A 1 181 ? 2.418 6.731 14.079 1.00 89.75 181 THR A CA 1
ATOM 1418 C C . THR A 1 181 ? 2.965 6.971 12.682 1.00 89.75 181 THR A C 1
ATOM 1420 O O . THR A 1 181 ? 3.729 6.150 12.157 1.00 89.75 181 THR A O 1
ATOM 1423 N N . ARG A 1 182 ? 2.588 8.105 12.084 1.00 89.62 182 ARG A N 1
ATOM 1424 C CA . ARG A 1 182 ? 3.045 8.512 10.745 1.00 89.62 182 ARG A CA 1
ATOM 1425 C C . ARG A 1 182 ? 2.728 7.463 9.672 1.00 89.62 182 ARG A C 1
ATOM 1427 O O . ARG A 1 182 ? 3.572 7.120 8.842 1.00 89.62 182 ARG A O 1
ATOM 1434 N N . VAL A 1 183 ? 1.510 6.929 9.705 1.00 91.19 183 VAL A N 1
ATOM 1435 C CA . VAL A 1 183 ? 1.040 5.963 8.708 1.00 91.19 183 VAL A CA 1
ATOM 1436 C C . VAL A 1 183 ? 0.032 6.586 7.752 1.00 91.19 183 VAL A C 1
ATOM 1438 O O . VAL A 1 183 ? -0.744 7.465 8.129 1.00 91.19 183 VAL A O 1
ATOM 1441 N N . LYS A 1 184 ? 0.027 6.092 6.517 1.00 91.56 184 LYS A N 1
ATOM 1442 C CA . LYS A 1 184 ? -1.016 6.331 5.521 1.00 91.56 184 LYS A CA 1
ATOM 1443 C C . LYS A 1 184 ? -1.850 5.067 5.351 1.00 91.56 184 LYS A C 1
ATOM 1445 O O . LYS A 1 184 ? -1.331 3.957 5.487 1.00 91.56 184 LYS A O 1
ATOM 1450 N N . PHE A 1 185 ? -3.134 5.235 5.060 1.00 91.50 185 PHE A N 1
ATOM 1451 C CA . PHE A 1 185 ? -3.996 4.130 4.657 1.00 91.50 185 PHE A CA 1
ATOM 1452 C C . PHE A 1 185 ? -3.810 3.903 3.156 1.00 91.50 185 PHE A C 1
ATOM 1454 O O . PHE A 1 185 ? -4.031 4.810 2.359 1.00 91.50 185 PHE A O 1
ATOM 1461 N N . CYS A 1 186 ? -3.345 2.723 2.768 1.00 93.44 186 CYS A N 1
ATOM 1462 C CA . CYS A 1 186 ? -2.971 2.407 1.394 1.00 93.44 186 CYS A CA 1
ATOM 1463 C C . CYS A 1 186 ? -3.839 1.269 0.871 1.00 93.44 186 CYS A C 1
ATOM 1465 O O . CYS A 1 186 ? -4.017 0.267 1.567 1.00 93.44 186 CYS A O 1
ATOM 1467 N N . ARG A 1 187 ? -4.364 1.429 -0.345 1.00 93.81 187 ARG A N 1
ATOM 1468 C CA . ARG A 1 187 ? -5.135 0.405 -1.049 1.00 93.81 187 ARG A CA 1
ATOM 1469 C C . ARG A 1 187 ? -4.169 -0.497 -1.797 1.00 93.81 187 ARG A C 1
ATOM 1471 O O . ARG A 1 187 ? -3.427 -0.030 -2.657 1.00 93.81 187 ARG A O 1
ATOM 1478 N N . MET A 1 188 ? -4.164 -1.773 -1.456 1.00 93.88 188 MET A N 1
ATOM 1479 C CA . MET A 1 188 ? -3.327 -2.769 -2.109 1.00 93.88 188 MET A CA 1
ATOM 1480 C C . MET A 1 188 ? -3.915 -3.110 -3.476 1.00 93.88 188 MET A C 1
ATOM 1482 O O . MET A 1 188 ? -5.131 -3.223 -3.614 1.00 93.88 188 MET A O 1
ATOM 1486 N N . MET A 1 189 ? -3.054 -3.289 -4.474 1.00 93.31 189 MET A N 1
ATOM 1487 C CA . MET A 1 189 ? -3.462 -3.853 -5.755 1.00 93.31 189 MET A CA 1
ATOM 1488 C C . MET A 1 189 ? -3.404 -5.377 -5.697 1.00 93.31 189 MET A C 1
ATOM 1490 O O . MET A 1 189 ? -2.363 -5.950 -5.365 1.00 93.31 189 MET A O 1
ATOM 1494 N N . SER A 1 190 ? -4.512 -6.023 -6.044 1.00 91.44 190 SER A N 1
ATOM 1495 C CA . SER A 1 190 ? -4.547 -7.463 -6.301 1.00 91.44 190 SER A CA 1
ATOM 1496 C C . SER A 1 190 ? -3.843 -7.811 -7.615 1.00 91.44 190 SER A C 1
ATOM 1498 O O . SER A 1 190 ? -3.645 -6.962 -8.490 1.00 91.44 190 SER A O 1
ATOM 1500 N N . LEU A 1 191 ? -3.467 -9.081 -7.773 1.00 89.50 191 LEU A N 1
ATOM 1501 C CA . LEU A 1 191 ? -2.856 -9.552 -9.013 1.00 89.50 191 LEU A CA 1
ATOM 1502 C C . LEU A 1 191 ? -3.829 -9.440 -10.194 1.00 89.50 191 LEU A C 1
ATOM 1504 O O . LEU A 1 191 ? -3.418 -9.119 -11.307 1.00 89.50 191 LEU A O 1
ATOM 1508 N N . GLU A 1 192 ? -5.110 -9.689 -9.951 1.00 90.75 192 GLU A N 1
ATOM 1509 C CA . GLU A 1 192 ? -6.183 -9.566 -10.930 1.00 90.75 192 GLU A CA 1
ATOM 1510 C C . GLU A 1 192 ? -6.285 -8.127 -11.440 1.00 90.75 192 GLU A C 1
ATOM 1512 O O . GLU A 1 192 ? -6.299 -7.916 -12.650 1.00 90.75 192 GLU A O 1
ATOM 1517 N N . GLU A 1 193 ? -6.256 -7.141 -10.538 1.00 91.94 193 GLU A N 1
ATOM 1518 C CA . GLU A 1 193 ? -6.269 -5.720 -10.907 1.00 91.94 193 GLU A CA 1
ATOM 1519 C C . GLU A 1 193 ? -5.024 -5.312 -11.692 1.00 91.94 193 GLU A C 1
ATOM 1521 O O . GLU A 1 193 ? -5.119 -4.567 -12.666 1.00 91.94 193 GLU A O 1
ATOM 1526 N N . LEU A 1 194 ? -3.852 -5.818 -11.299 1.00 91.06 194 LEU A N 1
ATOM 1527 C CA . LEU A 1 194 ? -2.605 -5.573 -12.022 1.00 91.06 194 LEU A CA 1
ATOM 1528 C C . LEU A 1 194 ? -2.651 -6.149 -13.445 1.00 91.06 194 LEU A C 1
ATOM 1530 O O . LEU A 1 194 ? -2.173 -5.517 -14.385 1.00 91.06 194 LEU A O 1
ATOM 1534 N N . LYS A 1 195 ? -3.251 -7.332 -13.615 1.00 90.75 195 LYS A N 1
ATOM 1535 C CA . LYS A 1 195 ? -3.453 -7.979 -14.920 1.00 90.75 195 LYS A CA 1
ATOM 1536 C C . LYS A 1 195 ? -4.538 -7.306 -15.766 1.00 90.75 195 LYS A C 1
ATOM 1538 O O . LYS A 1 195 ? -4.577 -7.526 -16.973 1.00 90.75 195 LYS A O 1
ATOM 1543 N N . SER A 1 196 ? -5.405 -6.502 -15.158 1.00 91.75 196 SER A N 1
ATOM 1544 C CA . SER A 1 196 ? -6.424 -5.714 -15.854 1.00 91.75 196 SER A CA 1
ATOM 1545 C C . SER A 1 196 ? -6.047 -4.241 -16.009 1.00 91.75 196 SER A C 1
ATOM 1547 O O . SER A 1 196 ? -6.910 -3.439 -16.362 1.00 91.75 196 SER A O 1
ATOM 1549 N N . LEU A 1 197 ? -4.797 -3.859 -15.714 1.00 91.94 197 LEU A N 1
ATOM 1550 C CA . LEU A 1 197 ? -4.361 -2.475 -15.865 1.00 91.94 197 LEU A CA 1
ATOM 1551 C C . LEU A 1 197 ? -4.546 -2.008 -17.319 1.00 91.94 197 LEU A C 1
ATOM 1553 O O . LEU A 1 197 ? -4.183 -2.735 -18.251 1.00 91.94 197 LEU A O 1
ATOM 1557 N N . PRO A 1 198 ? -5.069 -0.787 -17.530 1.00 87.81 198 PRO A N 1
ATOM 1558 C CA . PRO A 1 198 ? -5.107 -0.198 -18.856 1.00 87.81 198 PRO A CA 1
ATOM 1559 C C . PRO A 1 198 ? -3.682 0.070 -19.364 1.00 87.81 198 PRO A C 1
ATOM 1561 O O . PRO A 1 198 ? -2.711 0.040 -18.610 1.00 87.81 198 PRO A O 1
ATOM 1564 N N . GLY A 1 199 ? -3.540 0.377 -20.659 1.00 91.94 199 GLY A N 1
ATOM 1565 C CA . GLY A 1 199 ? -2.233 0.646 -21.286 1.00 91.94 199 GLY A CA 1
ATOM 1566 C C . GLY A 1 199 ? -1.447 1.831 -20.693 1.00 91.94 199 GLY A C 1
ATOM 1567 O O . GLY A 1 199 ? -0.298 2.060 -21.076 1.00 91.94 199 GLY A O 1
ATOM 1568 N N . ALA A 1 200 ? -2.043 2.578 -19.762 1.00 93.38 200 ALA A N 1
ATOM 1569 C CA . ALA A 1 200 ? -1.380 3.551 -18.907 1.00 93.38 200 ALA A CA 1
ATOM 1570 C C . ALA A 1 200 ? -2.013 3.553 -17.506 1.00 93.38 200 ALA A C 1
ATOM 1572 O O . ALA A 1 200 ? -3.198 3.265 -17.366 1.00 93.38 200 ALA A O 1
ATOM 1573 N N . THR A 1 201 ? -1.244 3.893 -16.471 1.00 91.50 201 THR A N 1
ATOM 1574 C CA . THR A 1 201 ? -1.750 4.000 -15.094 1.00 91.50 201 THR A CA 1
ATOM 1575 C C . THR A 1 201 ? -2.703 5.189 -14.940 1.00 91.50 201 THR A C 1
ATOM 1577 O O . THR A 1 201 ? -2.418 6.288 -15.409 1.00 91.50 201 THR A O 1
ATOM 1580 N N . GLU A 1 202 ? -3.831 5.000 -14.256 1.00 90.31 202 GLU A N 1
ATOM 1581 C CA . GLU A 1 202 ? -4.795 6.088 -14.003 1.00 90.31 202 GLU A CA 1
ATOM 1582 C C . GLU A 1 202 ? -4.430 6.925 -12.773 1.00 90.31 202 GLU A C 1
ATOM 1584 O O . GLU A 1 202 ? -4.702 8.124 -12.711 1.00 90.31 202 GLU A O 1
ATOM 1589 N N . GLU A 1 203 ? -3.791 6.296 -11.789 1.00 90.00 203 GLU A N 1
ATOM 1590 C CA . GLU A 1 203 ? -3.340 6.942 -10.566 1.00 90.00 203 GLU A CA 1
ATOM 1591 C C . GLU A 1 203 ? -1.874 6.614 -10.269 1.00 90.00 203 GLU A C 1
ATOM 1593 O O . GLU A 1 203 ? -1.205 5.856 -10.974 1.00 90.00 203 GLU A O 1
ATOM 1598 N N . LEU A 1 204 ? -1.360 7.261 -9.231 1.00 91.62 204 LEU A N 1
ATOM 1599 C CA . LEU A 1 204 ? -0.014 7.051 -8.728 1.00 91.62 204 LEU A CA 1
ATOM 1600 C C . LEU A 1 204 ? 0.033 5.765 -7.903 1.00 91.62 204 LEU A C 1
ATOM 1602 O O . LEU A 1 204 ? -0.764 5.590 -6.978 1.00 91.62 204 LEU A O 1
ATOM 1606 N N . PHE A 1 205 ? 1.033 4.929 -8.176 1.00 93.25 205 PHE A N 1
ATOM 1607 C CA . PHE A 1 205 ? 1.319 3.737 -7.385 1.00 93.25 205 PHE A CA 1
ATOM 1608 C C . PHE A 1 205 ? 2.675 3.830 -6.696 1.00 93.25 205 PHE A C 1
ATOM 1610 O O . PHE A 1 205 ? 3.608 4.480 -7.164 1.00 93.25 205 PHE A O 1
ATOM 1617 N N . TRP A 1 206 ? 2.790 3.127 -5.583 1.00 93.50 206 TRP A N 1
ATOM 1618 C CA . TRP A 1 206 ? 4.054 2.763 -4.973 1.00 93.50 206 TRP A CA 1
ATOM 1619 C C . TRP A 1 206 ? 4.292 1.281 -5.202 1.00 93.50 206 TRP A C 1
ATOM 1621 O O . TRP A 1 206 ? 3.397 0.467 -4.981 1.00 93.50 206 TRP A O 1
ATOM 1631 N N . VAL A 1 207 ? 5.511 0.935 -5.599 1.00 92.25 207 VAL A N 1
ATOM 1632 C CA . VAL A 1 207 ? 6.017 -0.434 -5.582 1.00 92.25 207 VAL A CA 1
ATOM 1633 C C . VAL A 1 207 ? 7.010 -0.505 -4.430 1.00 92.25 207 VAL A C 1
ATOM 1635 O O . VAL A 1 207 ? 8.135 -0.027 -4.545 1.00 92.25 207 VAL A O 1
ATOM 1638 N N . GLN A 1 208 ? 6.582 -1.046 -3.294 1.00 90.31 208 GLN A N 1
ATOM 1639 C CA . GLN A 1 208 ? 7.435 -1.237 -2.124 1.00 90.31 208 GLN A CA 1
ATOM 1640 C C . GLN A 1 208 ? 8.109 -2.601 -2.178 1.00 90.31 208 GLN A C 1
ATOM 1642 O O . GLN A 1 208 ? 7.451 -3.616 -2.414 1.00 90.31 208 GLN A O 1
ATOM 1647 N N . PHE A 1 209 ? 9.401 -2.626 -1.884 1.00 85.94 209 PHE A N 1
ATOM 1648 C CA . PHE A 1 209 ? 10.205 -3.835 -1.809 1.00 85.94 209 PHE A CA 1
ATOM 1649 C C . PHE A 1 209 ? 10.197 -4.366 -0.386 1.00 85.94 209 PHE A C 1
ATOM 1651 O O . PHE A 1 209 ? 10.341 -3.615 0.581 1.00 85.94 209 PHE A O 1
ATOM 1658 N N . ILE A 1 210 ? 10.002 -5.672 -0.257 1.00 81.50 210 ILE A N 1
ATOM 1659 C CA . ILE A 1 210 ? 9.935 -6.328 1.042 1.00 81.50 210 ILE A CA 1
ATOM 1660 C C . ILE A 1 210 ? 11.241 -7.094 1.221 1.00 81.50 210 ILE A C 1
ATOM 1662 O O . ILE A 1 210 ? 11.518 -7.994 0.428 1.00 81.50 210 ILE A O 1
ATOM 1666 N N . PRO A 1 211 ? 12.051 -6.757 2.238 1.00 71.56 211 PRO A N 1
ATOM 1667 C CA . PRO A 1 211 ? 13.207 -7.565 2.582 1.00 71.56 211 PRO A CA 1
ATOM 1668 C C . PRO A 1 211 ? 12.736 -8.970 2.949 1.00 71.56 211 PRO A C 1
ATOM 1670 O O . PRO A 1 211 ? 11.825 -9.118 3.766 1.00 71.56 211 PRO A O 1
ATOM 1673 N N . GLU A 1 212 ? 13.368 -9.998 2.390 1.00 66.38 212 GLU A N 1
ATOM 1674 C CA . GLU A 1 212 ? 13.187 -11.348 2.912 1.00 66.38 212 GLU A CA 1
ATOM 1675 C C . GLU A 1 212 ? 13.643 -11.352 4.372 1.00 66.38 212 GLU A C 1
ATOM 1677 O O . GLU A 1 212 ? 14.768 -10.956 4.698 1.00 66.38 212 GLU A O 1
ATOM 1682 N N . SER A 1 213 ? 12.757 -11.760 5.280 1.00 56.12 213 SER A N 1
ATOM 1683 C CA . SER A 1 213 ? 13.185 -12.114 6.625 1.00 56.12 213 SER A CA 1
ATOM 1684 C C . SER A 1 213 ? 14.217 -13.222 6.472 1.00 56.12 213 SER A C 1
ATOM 1686 O O . SER A 1 213 ? 13.880 -14.267 5.917 1.00 56.12 213 SER A O 1
ATOM 1688 N N . LYS A 1 214 ? 15.456 -12.988 6.924 1.00 42.78 214 LYS A N 1
ATOM 1689 C CA . LYS A 1 214 ? 16.455 -14.055 7.029 1.00 42.78 214 LYS A CA 1
ATOM 1690 C C . LYS A 1 214 ? 15.810 -15.190 7.826 1.00 42.78 214 LYS A C 1
ATOM 1692 O O . LYS A 1 214 ? 15.508 -14.993 9.002 1.00 42.78 214 LYS A O 1
ATOM 1697 N N . SER A 1 215 ? 15.509 -16.288 7.141 1.00 33.22 215 SER A N 1
ATOM 1698 C CA . SER A 1 215 ? 15.080 -17.548 7.742 1.00 33.22 215 SER A CA 1
ATOM 1699 C C . SER A 1 215 ? 16.198 -18.120 8.594 1.00 33.22 215 SER A C 1
ATOM 1701 O O . SER A 1 215 ? 17.348 -18.076 8.093 1.00 33.22 215 SER A O 1
#

Sequence (215 aa):
MAKGKAKRGIILAIFLGIIAISSSAAIFIFGESAVKIPAGTKVEVRPQLIVFYLEEGRLEVIPESDSLKIRASDQARRLVYTGTQARIFSECNPEKFKKLTVTDADYRFVKFSGGKPEPDPAGKTVLIPKGTKIEKVEENLYRFHLANGETVSFKCNLTSEGHMGDCTRYTKDWKIMYTRTRVKFCRMMSLEELKSLPGATEELFWVQFIPESKS

Secondary structure (DSSP, 8-state):
----S-SSSSSSSSSS----------S--TT-SEEEE-TT-EEEEETTEEEEEETTEEEEEEEETTEEEEEEEETT--EEEEES-EEEEEE--HHHHTT-SB-SS-EEEEEEETTEEEPPPTT---EE-TT-EEEEEETTEEEEE-TTS-EEEEEEEEETTEEEEEEEEE-TTS-EEEEEEEEEEEEEPPHHHHHT--SB-SS-EEEEE-PPP--

pLDDT: mean 82.22, std 17.39, range [33.22, 97.0]

Radius of gyration: 21.89 Å; chains: 1; bounding box: 40×81×56 Å

Foldseek 3Di:
DDDDDDPDPPPVVVVVPPDPPVLPPQQDDPPDQKGKQAFFFFWDFDPQWIWTQGPQGIKIWGDDDPFTKIWGAGPVRHTDDIFPHKWKWAFDDPVNCVPPQWAQAKKWWFADDPLDTDADDPPRTDIQGGRFGWDCPDPQWIWTQDPQQKIKIWRWDQDPSGTWTKIWIADNVRDTPDIDGRTTIIGTDDPVNSNVADSTHRHMMMIGGHDPDPD